Protein AF-A0A1H5J7B4-F1 (afdb_monomer_lite)

Secondary structure (DSSP, 8-state):
----PPPPP------------------S------SS---------S------SSSSTTTSHHHHTTTSSTTSS--------SS--SSS----------PPPEEEEEEEE-SSEEETTTTEE--TT-EEETTPEEEE-TT--EEEEETT--EEEE-TT-EEEEEEEEE-TTS-EEEEEEEEEEEEEEEE--SS-GGGEEEE-SSEEEEEEEEEEEEEEETTEEEEEEEEEEEEEEETTSSSEEEE-STT-EEEEESS-EEEESS----THHHHHH-TTS-SSS---GGGSTTTHHHHHH---

Sequence (301 aa):
MNAGIAAALYSIKMNRHIPHSGGALANELGLTIETDLIVVEPSFNGRQVSTTGWSMALQMTLQMAWQMTWHMCAAPFSRIPAKRWAAAFMAMVGVAGAHAEQIGDAAIAENEVTGSNPARGIAVGSDVFRDETVRTGKDSDAKLVLKDDTNISLGPLSNVVLDRFVYSGNGTAKAVAVNFSKGAFRFMTGSSPKNAYTLTTPVATLGVRGTILDIHVLQGRTVVTLVEGATHVCTRSGRSCVDLILPGQTVVVTAASAQLTTTSRFTFLESCGQSVSGGLCGPTLYSSLPGAADIAALCGR

Radius of gyration: 30.84 Å; chains: 1; bounding box: 46×82×95 Å

Foldseek 3Di:
DDDDDDDDDDDDDDDDDDDDDDDDDDDDDDDDDDDDDDDDDDDDDDDDDDPDDPDDPVPVPVVVVVPVVPPPDDDDDDDDDDPPPPPDPDDPPPPPPPDFAFFWAKQQKPDAKFKVPPTDGHHAGHTDGAQIKIFAAQLIKIWIAGLQLKIKIFFHGWIKTFHDFDDDPVSATQAGEIEGEAHKIKIADGDHDQQRYWYYYPFKIKRGQRFIWIWHHDVQKIKIFTQDAKMWMATPVNPEIDIDGDHGWMWMTGNVYIDTDDPPRDDCVVRCVSDPVNCSPPRDGRCPGPNNVVVVVVPPD

pLDDT: mean 72.19, std 24.92, range [27.73, 97.94]

Structure (mmCIF, N/CA/C/O backbone):
data_AF-A0A1H5J7B4-F1
#
_entry.id   AF-A0A1H5J7B4-F1
#
loop_
_atom_site.group_PDB
_atom_site.id
_atom_site.type_symbol
_atom_site.label_atom_id
_atom_site.label_alt_id
_atom_site.label_comp_id
_atom_site.label_asym_id
_atom_site.label_entity_id
_atom_site.label_seq_id
_atom_site.pdbx_PDB_ins_code
_atom_site.Cartn_x
_atom_site.Cartn_y
_atom_site.Cartn_z
_atom_site.occupancy
_atom_site.B_iso_or_equiv
_atom_site.auth_seq_id
_atom_site.auth_comp_id
_atom_site.auth_asym_id
_atom_site.auth_atom_id
_atom_site.pdbx_PDB_model_num
ATOM 1 N N . MET A 1 1 ? 11.108 -25.875 -58.380 1.00 31.81 1 MET A N 1
ATOM 2 C CA . MET A 1 1 ? 11.430 -27.293 -58.112 1.00 31.81 1 MET A CA 1
ATOM 3 C C . MET A 1 1 ? 12.405 -27.326 -56.941 1.00 31.81 1 MET A C 1
ATOM 5 O O . MET A 1 1 ? 13.441 -26.697 -57.072 1.00 31.81 1 MET A O 1
ATOM 9 N N . ASN A 1 2 ? 12.011 -27.993 -55.844 1.00 28.67 2 ASN A N 1
ATOM 10 C CA . ASN A 1 2 ? 12.740 -28.346 -54.600 1.00 28.67 2 ASN A CA 1
ATOM 11 C C . ASN A 1 2 ? 13.374 -27.198 -53.776 1.00 28.67 2 ASN A C 1
ATOM 13 O O . ASN A 1 2 ? 14.179 -26.439 -54.289 1.00 28.67 2 ASN A O 1
ATOM 17 N N . ALA A 1 3 ? 12.942 -26.899 -52.541 1.00 32.97 3 ALA A N 1
ATOM 18 C CA . ALA A 1 3 ? 12.948 -27.679 -51.284 1.00 32.97 3 ALA A CA 1
ATOM 19 C C . ALA A 1 3 ? 14.364 -27.942 -50.730 1.00 32.97 3 ALA A C 1
ATOM 21 O O . ALA A 1 3 ? 15.158 -28.619 -51.375 1.00 32.97 3 ALA A O 1
ATOM 22 N N . GLY A 1 4 ? 14.648 -27.441 -49.518 1.00 29.23 4 GLY A N 1
ATOM 23 C CA . GLY A 1 4 ? 15.877 -27.744 -48.773 1.00 29.23 4 GLY A CA 1
ATOM 24 C C . GLY A 1 4 ? 16.132 -26.803 -47.593 1.00 29.23 4 GLY A C 1
ATOM 25 O O . GLY A 1 4 ? 16.954 -25.900 -47.689 1.00 29.23 4 GLY A O 1
ATOM 26 N N . ILE A 1 5 ? 15.401 -27.004 -46.493 1.00 31.52 5 ILE A N 1
ATOM 27 C CA . ILE A 1 5 ? 15.616 -26.360 -45.188 1.00 31.52 5 ILE A CA 1
ATOM 28 C C . ILE A 1 5 ? 16.872 -26.966 -44.541 1.00 31.52 5 ILE A C 1
ATOM 30 O O . ILE A 1 5 ? 17.005 -28.187 -44.473 1.00 31.52 5 ILE A O 1
ATOM 34 N N . ALA A 1 6 ? 17.785 -26.113 -44.073 1.00 32.91 6 ALA A N 1
ATOM 35 C CA . ALA A 1 6 ? 19.002 -26.500 -43.366 1.00 32.91 6 ALA A CA 1
ATOM 36 C C . ALA A 1 6 ? 18.693 -26.930 -41.920 1.00 32.91 6 ALA A C 1
ATOM 38 O O . ALA A 1 6 ? 18.081 -26.182 -41.160 1.00 32.91 6 ALA A O 1
ATOM 39 N N . ALA A 1 7 ? 19.139 -28.131 -41.548 1.00 31.97 7 ALA A N 1
ATOM 40 C CA . ALA A 1 7 ? 19.069 -28.667 -40.193 1.00 31.97 7 ALA A CA 1
ATOM 41 C C . ALA A 1 7 ? 20.333 -28.292 -39.400 1.00 31.97 7 ALA A C 1
ATOM 43 O O . ALA A 1 7 ? 21.452 -28.558 -39.842 1.00 31.97 7 ALA A O 1
ATOM 44 N N . ALA A 1 8 ? 20.151 -27.698 -38.219 1.00 33.22 8 ALA A N 1
ATOM 45 C CA . ALA A 1 8 ? 21.210 -27.475 -37.241 1.00 33.22 8 ALA A CA 1
ATOM 46 C C . ALA A 1 8 ? 21.315 -28.693 -36.307 1.00 33.22 8 ALA A C 1
ATOM 48 O O . ALA A 1 8 ? 20.351 -29.072 -35.644 1.00 33.22 8 ALA A O 1
ATOM 49 N N . LEU A 1 9 ? 22.498 -29.307 -36.283 1.00 29.88 9 LEU A N 1
ATOM 50 C CA . LEU A 1 9 ? 22.886 -30.403 -35.397 1.00 29.88 9 LEU A CA 1
ATOM 51 C C . LEU A 1 9 ? 23.212 -29.858 -33.999 1.00 29.88 9 LEU A C 1
ATOM 53 O O . LEU A 1 9 ? 24.034 -28.952 -33.876 1.00 29.88 9 LEU A O 1
ATOM 57 N N . TYR A 1 10 ? 22.651 -30.460 -32.950 1.00 28.94 10 TYR A N 1
ATOM 58 C CA . TYR A 1 10 ? 23.187 -30.348 -31.592 1.00 28.94 10 TYR A CA 1
ATOM 59 C C . TYR A 1 10 ? 23.631 -31.734 -31.115 1.00 28.94 10 TYR A C 1
ATOM 61 O O . TYR A 1 10 ? 22.822 -32.644 -30.943 1.00 28.94 10 TYR A O 1
ATOM 69 N N . SER A 1 11 ? 24.942 -31.890 -30.933 1.00 27.73 11 SER A N 1
ATOM 70 C CA . SER A 1 11 ? 25.575 -33.066 -30.335 1.00 27.73 11 SER A CA 1
ATOM 71 C C . SER A 1 11 ? 25.347 -33.076 -28.825 1.00 27.73 11 SER A C 1
ATOM 73 O O . SER A 1 11 ? 25.792 -32.163 -28.132 1.00 27.73 11 SER A O 1
ATOM 75 N N . ILE A 1 12 ? 24.744 -34.141 -28.294 1.00 31.41 12 ILE A N 1
ATOM 76 C CA . ILE A 1 12 ? 24.790 -34.454 -26.861 1.00 31.41 12 ILE A CA 1
ATOM 77 C C . ILE A 1 12 ? 25.771 -35.609 -26.667 1.00 31.41 12 ILE A C 1
ATOM 79 O O . ILE A 1 12 ? 25.561 -36.735 -27.109 1.00 31.41 12 ILE A O 1
ATOM 83 N N . LYS A 1 13 ? 26.884 -35.288 -26.013 1.00 30.81 13 LYS A N 1
ATOM 84 C CA . LYS A 1 13 ? 27.950 -36.205 -25.618 1.00 30.81 13 LYS A CA 1
ATOM 85 C C . LYS A 1 13 ? 27.526 -36.870 -24.306 1.00 30.81 13 LYS A C 1
ATOM 87 O O . LYS A 1 13 ? 27.539 -36.211 -23.271 1.00 30.81 13 LYS A O 1
ATOM 92 N N . MET A 1 14 ? 27.163 -38.152 -24.327 1.00 31.16 14 MET A N 1
ATOM 93 C CA . MET A 1 14 ? 26.999 -38.942 -23.100 1.00 31.16 14 MET A CA 1
ATOM 94 C C . MET A 1 14 ? 28.110 -39.982 -22.987 1.00 31.16 14 MET A C 1
ATOM 96 O O . MET A 1 14 ? 28.275 -40.863 -23.823 1.00 31.16 14 MET A O 1
ATOM 100 N N . ASN A 1 15 ? 28.897 -39.811 -21.929 1.00 28.61 15 ASN A N 1
ATOM 101 C CA . ASN A 1 15 ? 30.009 -40.645 -21.513 1.00 28.61 15 ASN A CA 1
ATOM 102 C C . ASN A 1 15 ? 29.533 -41.565 -20.381 1.00 28.61 15 ASN A C 1
ATOM 104 O O . ASN A 1 15 ? 29.308 -41.073 -19.276 1.00 28.61 15 ASN A O 1
ATOM 108 N N . ARG A 1 16 ? 29.407 -42.874 -20.634 1.00 33.38 16 ARG A N 1
ATOM 109 C CA . ARG A 1 16 ? 29.716 -43.931 -19.652 1.00 33.38 16 ARG A CA 1
ATOM 110 C C . ARG A 1 16 ? 29.704 -45.319 -20.299 1.00 33.38 16 ARG A C 1
ATOM 112 O O . ARG A 1 16 ? 28.673 -45.805 -20.745 1.00 33.38 16 ARG A O 1
ATOM 119 N N . HIS A 1 17 ? 30.874 -45.948 -20.291 1.00 32.19 17 HIS A N 1
ATOM 120 C CA . HIS A 1 17 ? 31.091 -47.382 -20.469 1.00 32.19 17 HIS A CA 1
ATOM 121 C C . HIS A 1 17 ? 30.743 -48.142 -19.187 1.00 32.19 17 HIS A C 1
ATOM 123 O O . HIS A 1 17 ? 31.294 -47.771 -18.155 1.00 32.19 17 HIS A O 1
ATOM 129 N N . ILE A 1 18 ? 29.965 -49.232 -19.281 1.00 34.03 18 ILE A N 1
ATOM 130 C CA . ILE A 1 18 ? 30.069 -50.458 -18.452 1.00 34.03 18 ILE A CA 1
ATOM 131 C C . ILE A 1 18 ? 29.638 -51.668 -19.331 1.00 34.03 18 ILE A C 1
ATOM 133 O O . ILE A 1 18 ? 28.776 -51.482 -20.191 1.00 34.03 18 ILE A O 1
ATOM 137 N N . PRO A 1 19 ? 30.271 -52.859 -19.205 1.00 35.69 19 PRO A N 1
ATOM 138 C CA . PRO A 1 19 ? 30.484 -53.796 -20.309 1.00 35.69 19 PRO A CA 1
ATOM 139 C C . PRO A 1 19 ? 29.564 -55.031 -20.343 1.00 35.69 19 PRO A C 1
ATOM 141 O O . PRO A 1 19 ? 28.770 -55.303 -19.447 1.00 35.69 19 PRO A O 1
ATOM 144 N N . HIS A 1 20 ? 29.755 -55.780 -21.430 1.00 33.34 20 HIS A N 1
ATOM 145 C CA . HIS A 1 20 ? 29.102 -57.007 -21.872 1.00 33.34 20 HIS A CA 1
ATOM 146 C C . HIS A 1 20 ? 29.153 -58.203 -20.903 1.00 33.34 20 HIS A C 1
ATOM 148 O O . HIS A 1 20 ? 30.221 -58.647 -20.495 1.00 33.34 20 HIS A O 1
ATOM 154 N N . SER A 1 21 ? 27.989 -58.815 -20.689 1.00 33.81 21 SER A N 1
ATOM 155 C CA . SER A 1 21 ? 27.716 -60.267 -20.662 1.00 33.81 21 SER A CA 1
ATOM 156 C C . SER A 1 21 ? 26.179 -60.376 -20.699 1.00 33.81 21 SER A C 1
ATOM 158 O O . SER A 1 21 ? 25.509 -59.575 -20.065 1.00 33.81 21 SER A O 1
ATOM 160 N N . GLY A 1 22 ? 25.484 -61.175 -21.499 1.00 29.73 22 GLY A N 1
ATOM 161 C CA . GLY A 1 22 ? 25.778 -62.478 -22.061 1.00 29.73 22 GLY A CA 1
ATOM 162 C C . GLY A 1 22 ? 24.567 -63.366 -21.760 1.00 29.73 22 GLY A C 1
ATOM 163 O O . GLY A 1 22 ? 24.602 -64.087 -20.780 1.00 29.73 22 GLY A O 1
ATOM 164 N N . GLY A 1 23 ? 23.521 -63.277 -22.593 1.00 29.92 23 GLY A N 1
ATOM 165 C CA . GLY A 1 23 ? 22.577 -64.366 -22.893 1.00 29.92 23 GLY A CA 1
ATOM 166 C C . GLY A 1 23 ? 21.514 -64.780 -21.858 1.00 29.92 23 GLY A C 1
ATOM 167 O O . GLY A 1 23 ? 21.823 -65.147 -20.736 1.00 29.92 23 GLY A O 1
ATOM 168 N N . ALA A 1 24 ? 20.280 -64.882 -22.369 1.00 31.66 24 ALA A N 1
ATOM 169 C CA . ALA A 1 24 ? 19.117 -65.614 -21.849 1.00 31.66 24 ALA A CA 1
ATOM 170 C C . ALA A 1 24 ? 18.332 -64.964 -20.694 1.00 31.66 24 ALA A C 1
ATOM 172 O O . ALA A 1 24 ? 18.708 -65.037 -19.534 1.00 31.66 24 ALA A O 1
ATOM 173 N N . LEU A 1 25 ? 17.182 -64.367 -21.022 1.00 34.66 25 LEU A N 1
ATOM 174 C CA . LEU A 1 25 ? 15.855 -64.991 -20.900 1.00 34.66 25 LEU A CA 1
ATOM 175 C C . LEU A 1 25 ? 14.826 -63.992 -21.460 1.00 34.66 25 LEU A C 1
ATOM 177 O O . LEU A 1 25 ? 14.482 -63.001 -20.825 1.00 34.66 25 LEU A O 1
ATOM 181 N N . ALA A 1 26 ? 14.381 -64.234 -22.692 1.00 33.69 26 ALA A N 1
ATOM 182 C CA . ALA A 1 26 ? 13.214 -63.579 -23.264 1.00 33.69 26 ALA A CA 1
ATOM 183 C C . ALA A 1 26 ? 11.979 -64.380 -22.846 1.00 33.69 26 ALA A C 1
ATOM 185 O O . ALA A 1 26 ? 11.989 -65.593 -23.027 1.00 33.69 26 ALA A O 1
ATOM 186 N N . ASN A 1 27 ? 10.974 -63.712 -22.277 1.00 36.59 27 ASN A N 1
ATOM 187 C CA . ASN A 1 27 ? 9.547 -64.052 -22.322 1.00 36.59 27 ASN A CA 1
ATOM 188 C C . ASN A 1 27 ? 8.788 -62.909 -21.634 1.00 36.59 27 ASN A C 1
ATOM 190 O O . ASN A 1 27 ? 8.976 -62.738 -20.436 1.00 36.59 27 ASN A O 1
ATOM 194 N N . GLU A 1 28 ? 8.012 -62.136 -22.411 1.00 43.81 28 GLU A N 1
ATOM 195 C CA . GLU A 1 28 ? 6.824 -61.330 -22.012 1.00 43.81 28 GLU A CA 1
ATOM 196 C C . GLU A 1 28 ? 6.524 -60.140 -22.946 1.00 43.81 28 GLU A C 1
ATOM 198 O O . GLU A 1 28 ? 5.650 -59.342 -22.644 1.00 43.81 28 GLU A O 1
ATOM 203 N N . LEU A 1 29 ? 7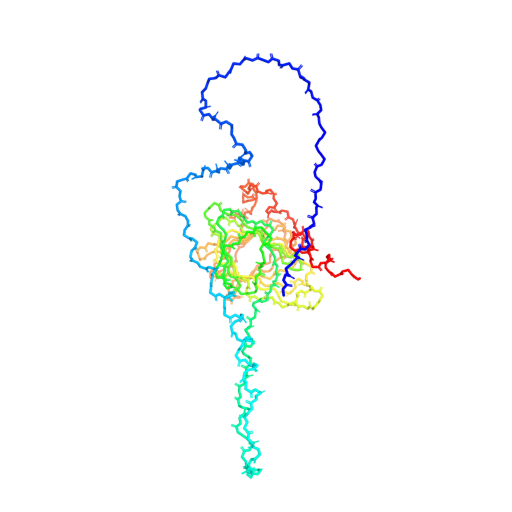.158 -60.002 -24.115 1.00 39.06 29 LEU A N 1
ATOM 204 C CA . LEU A 1 29 ? 6.702 -59.036 -25.125 1.00 39.06 29 LEU A CA 1
ATOM 205 C C . LEU A 1 29 ? 6.843 -59.652 -26.516 1.00 39.06 29 LEU A C 1
ATOM 207 O O . LEU A 1 29 ? 7.950 -59.812 -27.024 1.00 39.06 29 LEU A O 1
ATOM 211 N N . GLY A 1 30 ? 5.720 -60.048 -27.116 1.00 41.88 30 GLY A N 1
ATOM 212 C CA . GLY A 1 30 ? 5.674 -60.539 -28.491 1.00 41.88 30 GLY A CA 1
ATOM 213 C C . GLY A 1 30 ? 6.114 -59.457 -29.476 1.00 41.88 30 GLY A C 1
ATOM 214 O O . GLY A 1 30 ? 5.309 -58.629 -29.888 1.00 41.88 30 GLY A O 1
ATOM 215 N N . LEU A 1 31 ? 7.389 -59.483 -29.858 1.00 33.09 31 LEU A N 1
ATOM 216 C CA . LEU A 1 31 ? 7.968 -58.647 -30.904 1.00 33.09 31 LEU A CA 1
ATOM 217 C C . LEU A 1 31 ? 8.693 -59.549 -31.907 1.00 33.09 31 LEU A C 1
ATOM 219 O O . LEU A 1 31 ? 9.699 -60.177 -31.584 1.00 33.09 31 LEU A O 1
ATOM 223 N N . THR A 1 32 ? 8.182 -59.608 -33.134 1.00 35.38 32 THR A N 1
ATOM 224 C CA . THR A 1 32 ? 8.948 -60.038 -34.309 1.00 35.38 32 THR A CA 1
ATOM 225 C C . THR A 1 32 ? 9.738 -58.846 -34.839 1.00 35.38 32 THR A C 1
ATOM 227 O O . THR A 1 32 ? 9.182 -57.764 -35.017 1.00 35.38 32 THR A O 1
ATOM 230 N N . ILE A 1 33 ? 11.035 -59.048 -35.073 1.00 35.06 33 ILE A N 1
ATOM 231 C CA . ILE A 1 33 ? 11.949 -58.039 -35.610 1.00 35.06 33 ILE A CA 1
ATOM 232 C C . ILE A 1 33 ? 11.904 -58.113 -37.133 1.00 35.06 33 ILE A C 1
ATOM 234 O O . ILE A 1 33 ? 12.382 -59.085 -37.712 1.00 35.06 33 ILE A O 1
ATOM 238 N N . GLU A 1 34 ? 11.404 -57.062 -37.769 1.00 34.34 34 GLU A N 1
ATOM 239 C CA . GLU A 1 34 ? 11.753 -56.741 -39.148 1.00 34.34 34 GLU A CA 1
ATOM 240 C C . GLU A 1 34 ? 11.781 -55.212 -39.288 1.00 34.34 34 GLU A C 1
ATOM 242 O O . GLU A 1 34 ? 10.777 -54.537 -39.090 1.00 34.34 34 GLU A O 1
ATOM 247 N N . THR A 1 35 ? 12.973 -54.678 -39.567 1.00 44.03 35 THR A N 1
ATOM 248 C CA . THR A 1 35 ? 13.261 -53.297 -40.005 1.00 44.03 35 THR A CA 1
ATOM 249 C C . THR A 1 35 ? 12.770 -52.133 -39.122 1.00 44.03 35 THR A C 1
ATOM 251 O O . THR A 1 35 ? 11.631 -51.690 -39.198 1.00 44.03 35 THR A O 1
ATOM 254 N N . ASP A 1 36 ? 13.706 -51.604 -38.329 1.00 41.72 36 ASP A N 1
ATOM 255 C CA . ASP A 1 36 ? 13.852 -50.228 -37.822 1.00 41.72 36 ASP A CA 1
ATOM 256 C C . ASP A 1 36 ? 12.662 -49.249 -37.944 1.00 41.72 36 ASP A C 1
ATOM 258 O O . ASP A 1 36 ? 12.650 -48.373 -38.810 1.00 41.72 36 ASP A O 1
ATOM 262 N N . LEU A 1 37 ? 11.737 -49.285 -36.975 1.00 31.33 37 LEU A N 1
ATOM 263 C CA . LEU A 1 37 ? 11.119 -48.076 -36.405 1.00 31.33 37 LEU A CA 1
ATOM 264 C C . LEU A 1 37 ? 10.483 -48.395 -35.039 1.00 31.33 37 LEU A C 1
ATOM 266 O O . LEU A 1 37 ? 9.474 -49.091 -34.963 1.00 31.33 37 LEU A O 1
ATOM 270 N N . ILE A 1 38 ? 11.044 -47.872 -33.945 1.00 33.91 38 ILE A N 1
ATOM 271 C CA . ILE A 1 38 ? 10.386 -47.907 -32.630 1.00 33.91 38 ILE A CA 1
ATOM 272 C C . ILE A 1 38 ? 9.546 -46.636 -32.500 1.00 33.91 38 ILE A C 1
ATOM 274 O O . ILE A 1 38 ? 10.081 -45.538 -32.357 1.00 33.91 38 ILE A O 1
ATOM 278 N N . VAL A 1 39 ? 8.224 -46.795 -32.539 1.00 35.25 39 VAL A N 1
ATOM 279 C CA . VAL A 1 39 ? 7.267 -45.767 -32.118 1.00 35.25 39 VAL A CA 1
ATOM 280 C C . VAL A 1 39 ? 7.089 -45.900 -30.607 1.00 35.25 39 VAL A C 1
ATOM 282 O O . VAL A 1 39 ? 6.626 -46.930 -30.125 1.00 35.25 39 VAL A O 1
ATOM 285 N N . VAL A 1 40 ? 7.470 -44.869 -29.853 1.00 32.66 40 VAL A N 1
ATOM 286 C CA . VAL A 1 40 ? 7.144 -44.748 -28.426 1.00 32.66 40 VAL A CA 1
ATOM 287 C C . VAL A 1 40 ? 5.979 -43.769 -28.301 1.00 32.66 40 VAL A C 1
ATOM 289 O O . VAL A 1 40 ? 6.164 -42.565 -28.459 1.00 32.66 40 VAL A O 1
ATOM 292 N N . GLU A 1 41 ? 4.777 -44.273 -28.025 1.00 37.25 41 GLU A N 1
ATOM 293 C CA . GLU A 1 41 ? 3.653 -43.449 -27.570 1.00 37.25 41 GLU A CA 1
ATOM 294 C C . GLU A 1 41 ? 3.747 -43.233 -26.051 1.00 37.25 41 GLU A C 1
ATOM 296 O O . GLU A 1 41 ? 3.789 -44.208 -25.296 1.00 37.25 41 GLU A O 1
ATOM 301 N N . PRO A 1 42 ? 3.721 -41.988 -25.546 1.00 31.91 42 PRO A N 1
ATOM 302 C CA . PRO A 1 42 ? 3.405 -41.755 -24.148 1.00 31.91 42 PRO A CA 1
ATOM 303 C C . PRO A 1 42 ? 1.881 -41.747 -23.949 1.00 31.91 42 PRO A C 1
ATOM 305 O O . PRO A 1 42 ? 1.183 -40.810 -24.333 1.00 31.91 42 PRO A O 1
ATOM 308 N N . SER A 1 43 ? 1.375 -42.786 -23.284 1.00 38.22 43 SER A N 1
ATOM 309 C CA . SER A 1 43 ? 0.032 -42.817 -22.697 1.00 38.22 43 SER A CA 1
ATOM 310 C C . SER A 1 43 ? -0.062 -41.788 -21.566 1.00 38.22 43 SER A C 1
ATOM 312 O O . SER A 1 43 ? 0.496 -41.995 -20.487 1.00 38.22 43 SER A O 1
ATOM 314 N N . PHE A 1 44 ? -0.786 -40.688 -21.798 1.00 37.91 44 PHE A N 1
ATOM 315 C CA . PHE A 1 44 ? -1.122 -39.702 -20.770 1.00 37.91 44 PHE A CA 1
ATOM 316 C C . PHE A 1 44 ? -2.572 -39.831 -20.292 1.00 37.91 44 PHE A C 1
ATOM 318 O O . PHE A 1 44 ? -3.523 -40.039 -21.042 1.00 37.91 44 PHE A O 1
ATOM 325 N N . ASN A 1 45 ? -2.695 -39.698 -18.980 1.00 39.19 45 ASN A N 1
ATOM 326 C CA . ASN A 1 45 ? -3.817 -40.033 -18.124 1.00 39.19 45 ASN A CA 1
ATOM 327 C C . ASN A 1 45 ? -5.078 -39.168 -18.381 1.00 39.19 45 ASN A C 1
ATOM 329 O O . ASN A 1 45 ? -5.208 -38.066 -17.853 1.00 39.19 45 ASN A O 1
ATOM 333 N N . GLY A 1 46 ? -6.027 -39.680 -19.171 1.00 44.75 46 GLY A N 1
ATOM 334 C CA . GLY A 1 46 ? -7.472 -39.550 -18.915 1.00 44.75 46 GLY A CA 1
ATOM 335 C C . GLY A 1 46 ? -8.151 -38.168 -18.866 1.00 44.75 46 GLY A C 1
ATOM 336 O O . GLY A 1 46 ? -9.274 -38.097 -18.368 1.00 44.75 46 GLY A O 1
ATOM 337 N N . ARG A 1 47 ? -7.572 -37.072 -19.376 1.00 34.56 47 ARG A N 1
ATOM 338 C CA . ARG A 1 47 ? -8.289 -35.782 -19.517 1.00 34.56 47 ARG A CA 1
ATOM 339 C C . ARG A 1 47 ? -8.169 -35.200 -20.924 1.00 34.56 47 ARG A C 1
ATOM 341 O O . ARG A 1 47 ? -7.089 -34.843 -21.376 1.00 34.56 47 ARG A O 1
ATOM 348 N N . GLN A 1 48 ? -9.317 -35.075 -21.589 1.00 36.34 48 GLN A N 1
ATOM 349 C CA . GLN A 1 48 ? -9.492 -34.319 -22.828 1.00 36.34 48 GLN A CA 1
ATOM 350 C C . GLN A 1 48 ? -9.272 -32.826 -22.544 1.00 36.34 48 GLN A C 1
ATOM 352 O O . GLN A 1 48 ? -10.005 -32.237 -21.750 1.00 36.34 48 GLN A O 1
ATOM 357 N N . VAL A 1 49 ? -8.291 -32.210 -23.203 1.00 35.00 49 VAL A N 1
ATOM 358 C CA . VAL A 1 49 ? -8.168 -30.750 -23.289 1.00 35.00 49 VAL A CA 1
ATOM 359 C C . VAL A 1 49 ? -8.431 -30.372 -24.742 1.00 35.00 49 VAL A C 1
ATOM 361 O O . VAL A 1 49 ? -7.697 -30.779 -25.639 1.00 35.00 49 VAL A O 1
ATOM 364 N N . SER A 1 50 ? -9.517 -29.635 -24.979 1.00 38.44 50 SER A N 1
ATOM 365 C CA . SER A 1 50 ? -9.911 -29.159 -26.303 1.00 38.44 50 SER A CA 1
ATOM 366 C C . SER A 1 50 ? -8.917 -28.114 -26.809 1.00 38.44 50 SER A C 1
ATOM 368 O O . SER A 1 50 ? -8.884 -26.986 -26.316 1.00 38.44 50 SER A O 1
ATOM 370 N N . THR A 1 51 ? -8.133 -28.454 -27.825 1.00 37.19 51 THR A N 1
ATOM 371 C CA . THR A 1 51 ? -7.307 -27.503 -28.575 1.00 37.19 51 THR A CA 1
ATOM 372 C C . THR A 1 51 ? -8.070 -26.992 -29.800 1.00 37.19 51 THR A C 1
ATOM 374 O O . THR A 1 51 ? -7.677 -27.190 -30.943 1.00 37.19 51 THR A O 1
ATOM 377 N N . THR A 1 52 ? -9.183 -26.296 -29.581 1.00 45.50 52 THR A N 1
ATOM 378 C CA . THR A 1 52 ? -9.835 -25.489 -30.626 1.00 45.50 52 THR A CA 1
ATOM 379 C C . THR A 1 52 ? -9.771 -24.031 -30.209 1.00 45.50 52 THR A C 1
ATOM 381 O O . THR A 1 52 ? -10.571 -23.582 -29.396 1.00 45.50 52 THR A O 1
ATOM 384 N N . GLY A 1 53 ? -8.790 -23.295 -30.733 1.00 43.31 53 GLY A N 1
ATOM 385 C CA . GLY A 1 53 ? -8.686 -21.859 -30.457 1.00 43.31 53 GLY A CA 1
ATOM 386 C C . GLY A 1 53 ? -7.479 -21.122 -31.034 1.00 43.31 53 GLY A C 1
ATOM 387 O O . GLY A 1 53 ? -7.378 -19.919 -30.833 1.00 43.31 53 GLY A O 1
ATOM 388 N N . TRP A 1 54 ? -6.574 -21.792 -31.752 1.00 38.56 54 TRP A N 1
ATOM 389 C CA . TRP A 1 54 ? -5.358 -21.168 -32.289 1.00 38.56 54 TRP A CA 1
ATOM 390 C C . TRP A 1 54 ? -5.107 -21.621 -33.730 1.00 38.56 54 TRP A C 1
ATOM 392 O O . TRP A 1 54 ? -4.105 -22.252 -34.040 1.00 38.56 54 TRP A O 1
ATOM 402 N N . SER A 1 55 ? -6.058 -21.349 -34.622 1.00 54.44 55 SER A N 1
ATOM 403 C CA . SER A 1 55 ? -5.918 -21.674 -36.052 1.00 54.44 55 SER A CA 1
ATOM 404 C C . SER A 1 55 ? -6.671 -20.725 -36.991 1.00 54.44 55 SER A C 1
ATOM 406 O O . SER A 1 55 ? -6.860 -21.044 -38.154 1.00 54.44 55 SER A O 1
ATOM 408 N N . MET A 1 56 ? -7.070 -19.529 -36.540 1.00 47.16 56 MET A N 1
ATOM 409 C CA . MET A 1 56 ? -7.711 -18.544 -37.436 1.00 47.16 56 MET A CA 1
ATOM 410 C C . MET A 1 56 ? -6.839 -17.317 -37.737 1.00 47.16 56 MET A C 1
ATOM 412 O O . MET A 1 56 ? -6.888 -16.798 -38.849 1.00 47.16 56 MET A O 1
ATOM 416 N N . ALA A 1 57 ? -5.963 -16.891 -36.822 1.00 45.94 57 ALA A N 1
ATOM 417 C CA . ALA A 1 57 ? -5.147 -15.690 -37.041 1.00 45.94 57 ALA A CA 1
ATOM 418 C C . ALA A 1 57 ? -3.924 -15.918 -37.954 1.00 45.94 57 ALA A C 1
ATOM 420 O O . ALA A 1 57 ? -3.476 -14.985 -38.616 1.00 45.94 57 ALA A O 1
ATOM 421 N N . LEU A 1 58 ? -3.410 -17.152 -38.049 1.00 45.78 58 LEU A N 1
ATOM 422 C CA . LEU A 1 58 ? -2.253 -17.471 -38.900 1.00 45.78 58 LEU A CA 1
ATOM 423 C C . LEU A 1 58 ? -2.635 -17.824 -40.353 1.00 45.78 58 LEU A C 1
ATOM 425 O O . LEU A 1 58 ? -1.774 -17.845 -41.226 1.00 45.78 58 LEU A O 1
ATOM 429 N N . GLN A 1 59 ? -3.921 -18.078 -40.627 1.00 47.12 59 GLN A N 1
ATOM 430 C CA . GLN A 1 59 ? -4.421 -18.425 -41.965 1.00 47.12 59 GLN A CA 1
ATOM 431 C C . GLN A 1 59 ? -4.965 -17.220 -42.752 1.00 47.12 59 GLN A C 1
ATOM 433 O O . GLN A 1 59 ? -5.070 -17.295 -43.972 1.00 47.12 59 GLN A O 1
ATOM 438 N N . MET A 1 60 ? -5.238 -16.080 -42.105 1.00 47.69 60 MET A N 1
ATOM 439 C CA . MET A 1 60 ? -5.754 -14.886 -42.796 1.00 47.69 60 MET A CA 1
ATOM 440 C C . MET A 1 60 ? -4.676 -13.996 -43.437 1.00 47.69 60 MET A C 1
ATOM 442 O O . MET A 1 60 ? -4.985 -13.261 -44.373 1.00 47.69 60 MET A O 1
ATOM 446 N N . THR A 1 61 ? -3.410 -14.067 -43.017 1.00 50.47 61 THR A N 1
ATOM 447 C CA . THR A 1 61 ? -2.355 -13.188 -43.566 1.00 50.47 61 THR A CA 1
ATOM 448 C C . THR A 1 61 ? -1.720 -13.722 -44.852 1.00 50.47 61 THR A C 1
ATOM 450 O O . THR A 1 61 ? -1.273 -12.933 -45.683 1.00 50.47 61 THR A O 1
ATOM 453 N N . LEU A 1 62 ? -1.757 -15.038 -45.092 1.00 43.97 62 LEU A N 1
ATOM 454 C CA . LEU A 1 62 ? -1.218 -15.643 -46.318 1.00 43.97 62 LEU A CA 1
ATOM 455 C C . LEU A 1 62 ? -2.164 -15.570 -47.530 1.00 43.97 62 LEU A C 1
ATOM 457 O O . LEU A 1 62 ? -1.707 -15.727 -48.659 1.00 43.97 62 LEU A O 1
ATOM 461 N N . GLN A 1 63 ? -3.452 -15.269 -47.334 1.00 46.91 63 GLN A N 1
ATOM 462 C CA . GLN A 1 63 ? -4.424 -15.178 -48.433 1.00 46.91 63 GLN A CA 1
ATOM 463 C C . GLN A 1 63 ? -4.575 -13.758 -49.006 1.00 46.91 63 GLN A C 1
ATOM 465 O O . GLN A 1 63 ? -4.980 -13.598 -50.157 1.00 46.91 63 GLN A O 1
ATOM 470 N N . MET A 1 64 ? -4.178 -12.722 -48.258 1.00 44.12 64 MET A N 1
ATOM 471 C CA . MET A 1 64 ? -4.236 -11.331 -48.729 1.00 44.12 64 MET A CA 1
ATOM 472 C C . MET A 1 64 ? -3.082 -10.954 -49.674 1.00 44.12 64 MET A C 1
ATOM 474 O O . MET A 1 64 ? -3.260 -10.100 -50.540 1.00 44.12 64 MET A O 1
ATOM 478 N N . ALA A 1 65 ? -1.934 -11.636 -49.598 1.00 47.81 65 ALA A N 1
ATOM 479 C CA . ALA A 1 65 ? -0.802 -11.389 -50.499 1.00 47.81 65 ALA A CA 1
ATOM 480 C C . ALA A 1 65 ? -0.997 -11.974 -51.914 1.00 47.81 65 ALA A C 1
ATOM 482 O O . ALA A 1 65 ? -0.300 -11.580 -52.846 1.00 47.81 65 ALA A O 1
ATOM 483 N N . TRP A 1 66 ? -1.960 -12.885 -52.097 1.00 40.91 66 TRP A N 1
ATOM 484 C CA . TRP A 1 66 ? -2.192 -13.559 -53.380 1.00 40.91 66 TRP A CA 1
ATOM 485 C C . TRP A 1 66 ? -3.232 -12.859 -54.274 1.00 40.91 66 TRP A C 1
ATOM 487 O O . TRP A 1 66 ? -3.272 -13.110 -55.474 1.00 40.91 66 TRP A O 1
ATOM 497 N N . GLN A 1 67 ? -4.041 -11.934 -53.736 1.00 40.94 67 GLN A N 1
ATOM 498 C CA . GLN A 1 67 ? -5.044 -11.196 -54.525 1.00 40.94 67 GLN A CA 1
ATOM 499 C C . GLN A 1 67 ? -4.578 -9.816 -55.021 1.00 40.94 67 GLN A C 1
ATOM 501 O O . GLN A 1 67 ? -5.207 -9.248 -55.913 1.00 40.94 67 GLN A O 1
ATOM 506 N N . MET A 1 68 ? -3.462 -9.276 -54.514 1.00 42.44 68 MET A N 1
ATOM 507 C CA . MET A 1 68 ? -2.974 -7.953 -54.939 1.00 42.44 68 MET A CA 1
ATOM 508 C C . MET A 1 68 ? -2.085 -7.972 -56.195 1.00 42.44 68 MET A C 1
ATOM 510 O O . MET A 1 68 ? -1.866 -6.924 -56.794 1.00 42.44 68 MET A O 1
ATOM 514 N N . THR A 1 69 ? -1.627 -9.134 -56.664 1.00 46.28 69 THR A N 1
ATOM 515 C CA . THR A 1 69 ? -0.787 -9.256 -57.876 1.00 46.28 69 THR A CA 1
ATOM 516 C C . THR A 1 69 ? -1.569 -9.535 -59.166 1.00 46.28 69 THR A C 1
ATOM 518 O O . THR A 1 69 ? -0.987 -9.505 -60.246 1.00 46.28 69 THR A O 1
ATOM 521 N N . TRP A 1 70 ? -2.890 -9.740 -59.096 1.00 38.38 70 TRP A N 1
ATOM 522 C CA . TRP A 1 70 ? -3.719 -10.171 -60.238 1.00 38.38 70 TRP A CA 1
ATOM 523 C C . TRP A 1 70 ? -4.462 -9.056 -61.000 1.00 38.38 70 TRP A C 1
ATOM 525 O O . TRP A 1 70 ? -5.227 -9.358 -61.908 1.00 38.38 70 TRP A O 1
ATOM 535 N N . HIS A 1 71 ? -4.223 -7.773 -60.704 1.00 45.75 71 HIS A N 1
ATOM 536 C CA . HIS A 1 71 ? -4.814 -6.655 -61.471 1.00 45.75 71 HIS A CA 1
ATOM 537 C C . HIS A 1 71 ? -3.812 -5.903 -62.366 1.00 45.75 71 HIS A C 1
ATOM 539 O O . HIS A 1 71 ? -4.112 -4.822 -62.867 1.00 45.75 71 HIS A O 1
ATOM 545 N N . MET A 1 72 ? -2.631 -6.476 -62.623 1.00 38.19 72 MET A N 1
ATOM 546 C CA . MET A 1 72 ? -1.635 -5.906 -63.540 1.00 38.19 72 MET A CA 1
ATOM 547 C C . MET A 1 72 ? -1.466 -6.760 -64.799 1.00 38.19 72 MET A C 1
ATOM 549 O O . MET A 1 72 ? -0.374 -7.227 -65.087 1.00 38.19 72 MET A O 1
ATOM 553 N N . CYS A 1 73 ? -2.538 -6.978 -65.561 1.00 44.16 73 CYS A N 1
ATOM 554 C CA . CYS A 1 73 ? -2.455 -7.217 -67.005 1.00 44.16 73 CYS A CA 1
ATOM 555 C C . CYS A 1 73 ? -3.851 -7.140 -67.635 1.00 44.16 73 CYS A C 1
ATOM 557 O O . CYS A 1 73 ? -4.795 -7.720 -67.115 1.00 44.16 73 CYS A O 1
ATOM 559 N N . ALA A 1 74 ? -3.923 -6.473 -68.790 1.00 42.19 74 ALA A N 1
ATOM 560 C CA . ALA A 1 74 ? -5.065 -6.333 -69.700 1.00 42.19 74 ALA A CA 1
ATOM 561 C C . ALA A 1 74 ? -6.152 -5.291 -69.346 1.00 42.19 74 ALA A C 1
ATOM 563 O O . ALA A 1 74 ? -7.174 -5.617 -68.757 1.00 42.19 74 ALA A O 1
ATOM 564 N N . ALA A 1 75 ? -5.979 -4.052 -69.830 1.00 40.62 75 ALA A N 1
ATOM 565 C CA . ALA A 1 75 ? -6.973 -3.349 -70.665 1.00 40.62 75 ALA A CA 1
ATOM 566 C C . ALA A 1 75 ? -6.462 -1.954 -71.101 1.00 40.62 75 ALA A C 1
ATOM 568 O O . ALA A 1 75 ? -5.661 -1.341 -70.395 1.00 40.62 75 ALA A O 1
ATOM 569 N N . PRO A 1 76 ? -6.876 -1.461 -72.284 1.00 46.22 76 PRO A N 1
ATOM 570 C CA . PRO A 1 76 ? -6.191 -0.401 -73.006 1.00 46.22 76 PRO A CA 1
ATOM 571 C C . PRO A 1 76 ? -6.584 1.009 -72.557 1.00 46.22 76 PRO A C 1
ATOM 573 O O . PRO A 1 76 ? -7.682 1.282 -72.077 1.00 46.22 76 PRO A O 1
ATOM 576 N N . PHE A 1 77 ? -5.650 1.916 -72.829 1.00 49.00 77 PHE A N 1
ATOM 577 C CA . PHE A 1 77 ? -5.802 3.363 -72.908 1.00 49.00 77 PHE A CA 1
ATOM 578 C C . PHE A 1 77 ? -7.159 3.779 -73.515 1.00 49.00 77 PHE A C 1
ATOM 580 O O . PHE A 1 77 ? -7.345 3.751 -74.731 1.00 49.00 77 PHE A O 1
ATOM 587 N N . SER A 1 78 ? -8.096 4.253 -72.689 1.00 47.53 78 SER A N 1
ATOM 588 C CA . SER A 1 78 ? -9.150 5.151 -73.166 1.00 47.53 78 SER A CA 1
ATOM 589 C C . SER A 1 78 ? -9.505 6.207 -72.112 1.00 47.53 78 SER A C 1
ATOM 591 O O . SER A 1 78 ? -10.023 5.939 -71.035 1.00 47.53 78 SER A O 1
ATOM 593 N N . ARG A 1 79 ? -9.085 7.430 -72.447 1.00 55.62 79 ARG A N 1
ATOM 594 C CA . ARG A 1 79 ? -9.546 8.765 -72.038 1.00 55.62 79 ARG A CA 1
ATOM 595 C C . ARG A 1 79 ? -10.605 8.813 -70.921 1.00 55.62 79 ARG A C 1
ATOM 597 O O . ARG A 1 79 ? -11.797 8.717 -71.195 1.00 55.62 79 ARG A O 1
ATOM 604 N N . ILE A 1 80 ? -10.178 9.143 -69.700 1.00 49.81 80 ILE A N 1
ATOM 605 C CA . ILE A 1 80 ? -11.068 9.649 -68.642 1.00 49.81 80 ILE A CA 1
ATO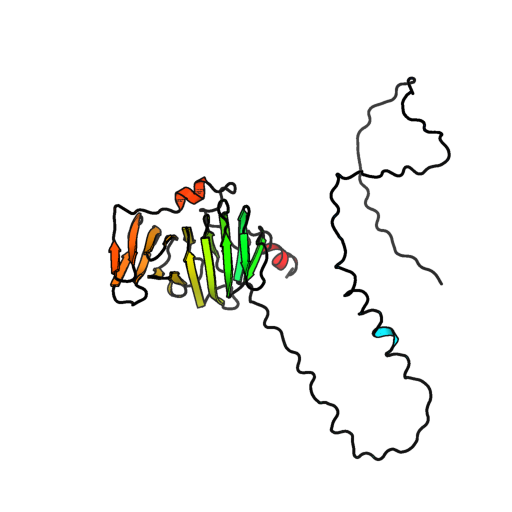M 606 C C . ILE A 1 80 ? -10.579 11.053 -68.229 1.00 49.81 80 ILE A C 1
ATOM 608 O O . ILE A 1 80 ? -9.400 11.207 -67.904 1.00 49.81 80 ILE A O 1
ATOM 612 N N . PRO A 1 81 ? -11.429 12.100 -68.281 1.00 42.59 81 PRO A N 1
ATOM 613 C CA . PRO A 1 81 ? -11.027 13.484 -68.032 1.00 42.59 81 PRO A CA 1
ATOM 614 C C . PRO A 1 81 ? -10.687 13.758 -66.556 1.00 42.59 81 PRO A C 1
ATOM 616 O O . PRO A 1 81 ? -11.359 13.301 -65.632 1.00 42.59 81 PRO A O 1
ATOM 619 N N . ALA A 1 82 ? -9.648 14.571 -66.361 1.00 50.62 82 ALA A N 1
ATOM 620 C CA . ALA A 1 82 ? -8.879 14.814 -65.136 1.00 50.62 82 ALA A CA 1
ATOM 621 C C . ALA A 1 82 ? -9.595 15.539 -63.966 1.00 50.62 82 ALA A C 1
ATOM 623 O O . ALA A 1 82 ? -8.955 16.278 -63.225 1.00 50.62 82 ALA A O 1
ATOM 624 N N . LYS A 1 83 ? -10.910 15.375 -63.764 1.00 42.94 83 LYS A N 1
ATOM 625 C CA . LYS A 1 83 ? -11.675 16.208 -62.807 1.00 42.94 83 LYS A CA 1
ATOM 626 C C . LYS A 1 83 ? -12.411 15.488 -61.673 1.00 42.94 83 LYS A C 1
ATOM 628 O O . LYS A 1 83 ? -13.300 16.084 -61.076 1.00 42.94 83 LYS A O 1
ATOM 633 N N . ARG A 1 84 ? -12.060 14.242 -61.325 1.00 44.12 84 ARG A N 1
ATOM 634 C CA . ARG A 1 84 ? -12.687 13.529 -60.183 1.00 44.12 84 ARG A CA 1
ATOM 635 C C . ARG A 1 84 ? -11.730 12.639 -59.370 1.00 44.12 84 ARG A C 1
ATOM 637 O O . ARG A 1 84 ? -12.099 11.538 -58.992 1.00 44.12 84 ARG A O 1
ATOM 644 N N . TRP A 1 85 ? -10.527 13.124 -59.056 1.00 42.00 85 TRP A N 1
ATOM 645 C CA . TRP A 1 85 ? -9.579 12.457 -58.140 1.00 42.00 85 TRP A CA 1
ATOM 646 C C . TRP A 1 85 ? -9.397 13.239 -56.826 1.00 42.00 85 TRP A C 1
ATOM 648 O O . TRP A 1 85 ? -8.279 13.546 -56.434 1.00 42.00 85 TRP A O 1
ATOM 658 N N . ALA A 1 86 ? -10.489 13.615 -56.153 1.00 45.47 86 ALA A N 1
ATOM 659 C CA . ALA A 1 86 ? -10.411 14.377 -54.896 1.00 45.47 86 ALA A CA 1
ATOM 660 C C . ALA A 1 86 ? -11.213 13.780 -53.724 1.00 45.47 86 ALA A C 1
ATOM 662 O O . ALA A 1 86 ? -11.355 14.437 -52.701 1.00 45.47 86 ALA A O 1
ATOM 663 N N . ALA A 1 87 ? -11.749 12.558 -53.831 1.00 48.47 87 ALA A N 1
ATOM 664 C CA . ALA A 1 87 ? -12.678 12.039 -52.817 1.00 48.47 87 ALA A CA 1
ATOM 665 C C . ALA A 1 87 ? -12.499 10.551 -52.463 1.00 48.47 87 ALA A C 1
ATOM 667 O O . ALA A 1 87 ? -13.478 9.869 -52.188 1.00 48.47 87 ALA A O 1
ATOM 668 N N . ALA A 1 88 ? -11.266 10.033 -52.461 1.00 48.34 88 ALA A N 1
ATOM 669 C CA . ALA A 1 88 ? -10.989 8.661 -52.006 1.00 48.34 88 ALA A CA 1
ATOM 670 C C . ALA A 1 88 ? -9.737 8.547 -51.117 1.00 48.34 88 ALA A C 1
ATOM 672 O O . ALA A 1 88 ? -9.114 7.495 -51.046 1.00 48.34 88 ALA A O 1
ATOM 673 N N . PHE A 1 89 ? -9.371 9.628 -50.422 1.00 48.12 89 PHE A N 1
ATOM 674 C CA . PHE A 1 89 ? -8.365 9.610 -49.353 1.00 48.12 89 PHE A CA 1
ATOM 675 C C . PHE A 1 89 ? -9.037 9.934 -48.010 1.00 48.12 89 PHE A C 1
ATOM 677 O O . PHE A 1 89 ? -8.611 10.809 -47.263 1.00 48.12 89 PHE A O 1
ATOM 684 N N . MET A 1 90 ? -10.182 9.295 -47.753 1.00 53.47 90 MET A N 1
ATOM 685 C CA . MET A 1 90 ? -10.962 9.498 -46.537 1.00 53.47 90 MET A CA 1
ATOM 686 C C . MET A 1 90 ? -10.776 8.295 -45.604 1.00 53.47 90 MET A C 1
ATOM 688 O O . MET A 1 90 ? -11.227 7.195 -45.899 1.00 53.47 90 MET A O 1
ATOM 692 N N . ALA A 1 91 ? -10.127 8.580 -44.472 1.00 50.88 91 ALA A N 1
ATOM 693 C CA . ALA A 1 91 ? -10.200 7.873 -43.194 1.00 50.88 91 ALA A CA 1
ATOM 694 C C . ALA A 1 91 ? -9.607 6.451 -43.103 1.00 50.88 91 ALA A C 1
ATOM 696 O O . ALA A 1 91 ? -10.322 5.464 -42.970 1.00 50.88 91 ALA A O 1
ATOM 697 N N . MET A 1 92 ? -8.279 6.373 -42.972 1.00 52.25 92 MET A N 1
ATOM 698 C CA . MET A 1 92 ? -7.646 5.362 -42.111 1.00 52.25 92 MET A CA 1
ATOM 699 C C . MET A 1 92 ? -7.073 6.079 -40.878 1.00 52.25 92 MET A C 1
ATOM 701 O O . MET A 1 92 ? -5.874 6.312 -40.759 1.00 52.25 92 MET A O 1
ATOM 705 N N . VAL A 1 93 ? -7.957 6.523 -39.978 1.00 58.81 93 VAL A N 1
ATOM 706 C CA . VAL A 1 93 ? -7.543 6.958 -38.638 1.00 58.81 93 VAL A CA 1
ATOM 707 C C . VAL A 1 93 ? -7.253 5.684 -37.856 1.00 58.81 93 VAL A C 1
ATOM 709 O O . VAL A 1 93 ? -8.172 4.972 -37.458 1.00 58.81 93 VAL A O 1
ATOM 712 N N . GLY A 1 94 ? -5.970 5.361 -37.698 1.00 54.28 94 GLY A N 1
ATOM 713 C CA . GLY A 1 94 ? -5.537 4.293 -36.808 1.00 54.28 94 GLY A CA 1
ATOM 714 C C . GLY A 1 94 ? -5.992 4.615 -35.390 1.00 54.28 94 GLY A C 1
ATOM 715 O O . GLY A 1 94 ? -5.549 5.599 -34.800 1.00 54.28 94 GLY A O 1
ATOM 716 N N . VAL A 1 95 ? -6.892 3.800 -34.845 1.00 54.28 95 VAL A N 1
ATOM 717 C CA . VAL A 1 95 ? -7.180 3.805 -33.412 1.00 54.28 95 VAL A CA 1
ATOM 718 C C . VAL A 1 95 ? -5.943 3.218 -32.742 1.00 54.28 95 VAL A C 1
ATOM 720 O O . VAL A 1 95 ? -5.786 2.002 -32.667 1.00 54.28 95 VAL A O 1
ATOM 723 N N . ALA A 1 96 ? -5.019 4.080 -32.318 1.00 54.41 96 ALA A N 1
ATOM 724 C CA . ALA A 1 96 ? -3.966 3.679 -31.401 1.00 54.41 96 ALA A CA 1
ATOM 725 C C . ALA A 1 96 ? -4.659 3.251 -30.103 1.00 54.41 96 ALA A C 1
ATOM 727 O O . ALA A 1 96 ? -5.158 4.089 -29.351 1.00 54.41 96 ALA A O 1
ATOM 728 N N . GLY A 1 97 ? -4.768 1.940 -29.882 1.00 50.69 97 GLY A N 1
ATOM 729 C CA . GLY A 1 97 ? -5.202 1.411 -28.599 1.00 50.69 97 GLY A CA 1
ATOM 730 C C . GLY A 1 97 ? -4.270 1.961 -27.527 1.00 50.69 97 GLY A C 1
ATOM 731 O O . GLY A 1 97 ? -3.052 1.817 -27.632 1.00 50.69 97 GLY A O 1
ATOM 732 N N . ALA A 1 98 ? -4.828 2.641 -26.528 1.00 58.09 98 ALA A N 1
ATOM 733 C CA . ALA A 1 98 ? -4.068 3.047 -25.360 1.00 58.09 98 ALA A CA 1
ATOM 734 C C . ALA A 1 98 ? -3.601 1.771 -24.647 1.00 58.09 98 ALA A C 1
ATOM 736 O O . ALA A 1 98 ? -4.380 1.126 -23.948 1.00 58.09 98 ALA A O 1
ATOM 737 N N . HIS A 1 99 ? -2.352 1.368 -24.875 1.00 60.75 99 HIS A N 1
ATOM 738 C CA . HIS A 1 99 ? -1.730 0.310 -24.093 1.00 60.75 99 HIS A CA 1
ATOM 739 C C . HIS A 1 99 ? -1.609 0.805 -22.649 1.00 60.75 99 HIS A C 1
ATOM 741 O O . HIS A 1 99 ? -1.099 1.903 -22.409 1.00 60.75 99 HIS A O 1
ATOM 747 N N . ALA A 1 100 ? -2.121 0.020 -21.698 1.00 76.31 100 ALA A N 1
ATOM 748 C CA . ALA A 1 100 ? -1.923 0.291 -20.283 1.00 76.31 100 ALA A CA 1
ATOM 749 C C . ALA A 1 100 ? -0.414 0.332 -20.003 1.00 76.31 100 ALA A C 1
ATOM 751 O O . ALA A 1 100 ? 0.337 -0.542 -20.436 1.00 76.31 100 ALA A O 1
ATOM 752 N N . GLU A 1 101 ? 0.043 1.395 -19.348 1.00 86.31 101 GLU A N 1
ATOM 753 C CA . GLU A 1 101 ? 1.460 1.604 -19.065 1.00 86.31 101 GLU A CA 1
ATOM 754 C C . GLU A 1 101 ? 1.918 0.594 -18.010 1.00 86.31 101 GLU A C 1
ATOM 756 O O . GLU A 1 101 ? 1.329 0.529 -16.932 1.00 86.31 101 GLU A O 1
ATOM 761 N N . GLN A 1 102 ? 2.959 -0.189 -18.303 1.00 89.12 102 GLN A N 1
ATOM 762 C CA . GLN A 1 102 ? 3.597 -1.046 -17.303 1.00 89.12 102 GLN A CA 1
ATOM 763 C C . GLN A 1 102 ? 4.322 -0.178 -16.272 1.00 89.12 102 GLN A C 1
ATOM 765 O O . GLN A 1 102 ? 5.139 0.678 -16.627 1.00 89.12 102 GLN A O 1
ATOM 770 N N . ILE A 1 103 ? 4.075 -0.440 -14.996 1.00 91.38 103 ILE A N 1
ATOM 771 C CA . ILE A 1 103 ? 4.584 0.333 -13.854 1.00 91.38 103 ILE A CA 1
ATOM 772 C C . ILE A 1 103 ? 5.459 -0.498 -12.912 1.00 91.38 103 ILE A C 1
ATOM 774 O O . ILE A 1 103 ? 6.125 0.061 -12.043 1.00 91.38 103 ILE A O 1
ATOM 778 N N . GLY A 1 104 ? 5.481 -1.817 -13.084 1.00 92.50 104 GLY A N 1
ATOM 779 C CA . GLY A 1 104 ? 6.224 -2.740 -12.238 1.00 92.50 104 GLY A CA 1
ATOM 780 C C . GLY A 1 104 ? 5.992 -4.184 -12.641 1.00 92.50 104 GLY A C 1
ATOM 781 O O . GLY A 1 104 ? 5.357 -4.432 -13.664 1.00 92.50 104 GLY A O 1
ATOM 782 N N . ASP A 1 105 ? 6.456 -5.098 -11.793 1.00 94.12 105 ASP A N 1
ATOM 783 C CA . ASP A 1 105 ? 6.377 -6.543 -11.988 1.00 94.12 105 ASP A CA 1
ATOM 784 C C . ASP A 1 105 ? 5.986 -7.235 -10.665 1.00 94.12 105 ASP A C 1
ATOM 786 O O . ASP A 1 105 ? 6.215 -6.721 -9.563 1.00 94.12 105 ASP A O 1
ATOM 790 N N . ALA A 1 106 ? 5.414 -8.435 -10.755 1.00 94.88 106 ALA A N 1
ATOM 791 C CA . ALA A 1 106 ? 5.145 -9.293 -9.607 1.00 94.88 106 ALA A CA 1
ATOM 792 C C . ALA A 1 106 ? 6.392 -10.115 -9.240 1.00 94.88 106 ALA A C 1
ATOM 794 O O . ALA A 1 106 ? 6.773 -11.047 -9.944 1.00 94.88 106 ALA A O 1
ATOM 795 N N . ALA A 1 107 ? 7.022 -9.798 -8.111 1.00 93.12 107 ALA A N 1
ATOM 796 C CA . ALA A 1 107 ? 8.160 -10.544 -7.575 1.00 93.12 107 ALA A CA 1
ATOM 797 C C . ALA A 1 107 ? 7.748 -11.863 -6.911 1.00 93.12 107 ALA A C 1
ATOM 799 O O . ALA A 1 107 ? 8.495 -12.835 -6.945 1.00 93.12 107 ALA A O 1
ATOM 800 N N . ILE A 1 108 ? 6.570 -11.880 -6.285 1.00 92.50 108 ILE A N 1
ATOM 801 C CA . ILE A 1 108 ? 5.980 -13.054 -5.633 1.00 92.50 108 ILE A CA 1
ATOM 802 C C . ILE A 1 108 ? 4.507 -13.091 -6.029 1.00 92.50 108 ILE A C 1
ATOM 804 O O . ILE A 1 108 ? 3.845 -12.050 -6.029 1.00 92.50 108 ILE A O 1
ATOM 808 N N . ALA A 1 109 ? 3.999 -14.272 -6.359 1.00 93.75 109 ALA A N 1
ATOM 809 C CA . ALA A 1 109 ? 2.581 -14.514 -6.574 1.00 93.75 109 ALA A CA 1
ATOM 810 C C . ALA A 1 109 ? 2.284 -15.978 -6.246 1.00 93.75 109 ALA A C 1
ATOM 812 O O . ALA A 1 109 ? 2.610 -16.868 -7.030 1.00 93.75 109 ALA A O 1
ATOM 813 N N . GLU A 1 110 ? 1.705 -16.208 -5.073 1.00 92.56 110 GLU A N 1
ATOM 814 C CA . GLU A 1 110 ? 1.400 -17.535 -4.550 1.00 92.56 110 GLU A CA 1
ATOM 815 C C . GLU A 1 110 ? -0.093 -17.832 -4.671 1.00 92.56 110 GLU A C 1
ATOM 817 O O . GLU A 1 110 ? -0.945 -16.997 -4.352 1.00 92.56 110 GLU A O 1
ATOM 822 N N . ASN A 1 111 ? -0.411 -19.057 -5.093 1.00 93.50 111 ASN A N 1
ATOM 823 C CA . ASN A 1 111 ? -1.774 -19.550 -5.279 1.00 93.50 111 ASN A CA 1
ATOM 824 C C . ASN A 1 111 ? -2.611 -18.671 -6.230 1.00 93.50 111 ASN A C 1
ATOM 826 O O . ASN A 1 111 ? -2.277 -18.514 -7.403 1.00 93.50 111 ASN A O 1
ATOM 830 N N . GLU A 1 112 ? -3.743 -18.146 -5.760 1.00 95.38 112 GLU A N 1
ATOM 831 C CA . GLU A 1 112 ? -4.652 -17.340 -6.573 1.00 95.38 112 GLU A CA 1
ATOM 832 C C . GLU A 1 112 ? -4.312 -15.852 -6.447 1.00 95.38 112 GLU A C 1
ATOM 834 O O . GLU A 1 112 ? -4.659 -15.209 -5.448 1.00 95.38 112 GLU A O 1
ATOM 839 N N . VAL A 1 113 ? -3.669 -15.308 -7.481 1.00 97.12 113 VAL A N 1
ATOM 840 C CA . VAL A 1 113 ? -3.442 -13.870 -7.653 1.00 97.12 113 VAL A CA 1
ATOM 841 C C . VAL A 1 113 ? -3.981 -13.449 -9.014 1.00 97.12 113 VAL A C 1
ATOM 843 O O . VAL A 1 113 ? -3.647 -14.041 -10.041 1.00 97.12 113 VAL A O 1
ATOM 846 N N . THR A 1 114 ? -4.830 -12.425 -9.037 1.00 97.19 114 THR A N 1
ATOM 847 C CA . THR A 1 114 ? -5.475 -11.951 -10.272 1.00 97.19 114 THR A CA 1
ATOM 848 C C . THR A 1 114 ? -5.283 -10.458 -10.464 1.00 97.19 114 THR A C 1
ATOM 850 O O . THR A 1 114 ? -5.348 -9.695 -9.500 1.00 97.19 114 THR A O 1
ATOM 853 N N . GLY A 1 115 ? -5.079 -10.060 -11.714 1.00 95.81 115 GLY A N 1
ATOM 854 C CA . GLY A 1 115 ? -5.041 -8.681 -12.181 1.00 95.81 115 GLY A CA 1
ATOM 855 C C . GLY A 1 115 ? -6.297 -8.325 -12.969 1.00 95.81 115 GLY A C 1
ATOM 856 O O . GLY A 1 115 ? -7.036 -9.203 -13.422 1.00 95.81 115 GLY A O 1
ATOM 857 N N . SER A 1 116 ? -6.544 -7.032 -13.141 1.00 91.38 116 SER A N 1
ATOM 858 C CA . SER A 1 116 ? -7.604 -6.497 -14.003 1.00 91.38 116 SER A CA 1
ATOM 859 C C . SER A 1 116 ? -7.015 -5.491 -14.981 1.00 91.38 116 SER A C 1
ATOM 861 O O . SER A 1 116 ? -5.993 -4.882 -14.703 1.00 91.38 116 SER A O 1
ATOM 863 N N . ASN A 1 117 ? -7.683 -5.290 -16.117 1.00 81.88 117 ASN A N 1
ATOM 864 C CA . ASN A 1 117 ? -7.211 -4.418 -17.197 1.00 81.88 117 ASN A CA 1
ATOM 865 C C . ASN A 1 117 ? -5.840 -4.833 -17.784 1.00 81.88 117 ASN A C 1
ATOM 867 O O . ASN A 1 117 ? -4.916 -4.022 -17.789 1.00 81.88 117 ASN A O 1
ATOM 871 N N . PRO A 1 118 ? -5.706 -6.054 -18.349 1.00 79.94 118 PRO A N 1
ATOM 872 C CA . PRO A 1 118 ? -6.748 -7.055 -18.624 1.00 79.94 118 PRO A CA 1
ATOM 873 C C . PRO A 1 118 ? -6.988 -8.029 -17.458 1.00 79.94 118 PRO A C 1
ATOM 875 O O . PRO A 1 118 ? -6.118 -8.245 -16.624 1.00 79.94 118 PRO A O 1
ATOM 878 N N . ALA A 1 119 ? -8.179 -8.637 -17.396 1.00 88.94 119 ALA A N 1
ATOM 879 C CA . ALA A 1 119 ? -8.469 -9.674 -16.405 1.00 88.94 119 ALA A CA 1
ATOM 880 C C . ALA A 1 119 ? -7.623 -10.928 -16.676 1.00 88.94 119 ALA A C 1
ATOM 882 O O . ALA A 1 119 ? -7.773 -11.552 -17.728 1.00 88.94 119 ALA A O 1
ATOM 883 N N . ARG A 1 120 ? -6.730 -11.286 -15.748 1.00 94.62 120 ARG A N 1
ATOM 884 C CA . ARG A 1 120 ? -5.814 -12.430 -15.899 1.00 94.62 120 ARG A CA 1
ATOM 885 C C . ARG A 1 120 ? -5.262 -12.913 -14.560 1.00 94.62 120 ARG A C 1
ATOM 887 O O . ARG A 1 120 ? -5.331 -12.202 -13.559 1.00 94.62 120 ARG A O 1
ATOM 894 N N . GLY A 1 121 ? -4.645 -14.091 -14.570 1.00 95.69 121 GLY A N 1
ATOM 895 C CA . GLY A 1 121 ? -3.764 -14.521 -13.484 1.00 95.69 121 GLY A CA 1
ATOM 896 C C . GLY A 1 121 ? -2.460 -13.716 -13.469 1.00 95.69 121 GLY A C 1
ATOM 897 O O . GLY A 1 121 ? -1.928 -13.360 -14.525 1.00 95.69 121 GLY A O 1
ATOM 898 N N . ILE A 1 122 ? -1.958 -13.433 -12.270 1.00 94.94 122 ILE A N 1
ATOM 899 C CA . ILE A 1 122 ? -0.630 -12.867 -12.029 1.00 94.94 122 ILE A CA 1
ATOM 900 C C . ILE A 1 122 ? 0.249 -13.989 -11.484 1.00 94.94 122 ILE A C 1
ATOM 902 O O . ILE A 1 122 ? -0.095 -14.629 -10.497 1.00 94.94 122 ILE A O 1
ATOM 906 N N . ALA A 1 123 ? 1.380 -14.210 -12.141 1.00 94.44 123 ALA A N 1
ATOM 907 C CA . ALA A 1 123 ? 2.434 -15.118 -11.710 1.00 94.44 123 ALA A CA 1
ATOM 908 C C . ALA A 1 123 ? 3.732 -14.332 -11.484 1.00 94.44 123 ALA A C 1
ATOM 910 O O . ALA A 1 123 ? 3.835 -13.166 -11.873 1.00 94.44 123 ALA A O 1
ATOM 911 N N . VAL A 1 124 ? 4.740 -14.970 -10.893 1.00 92.75 124 VAL A N 1
ATOM 912 C CA . VAL A 1 124 ? 6.079 -14.378 -10.748 1.00 92.75 124 VAL A CA 1
ATOM 913 C C . VAL A 1 124 ? 6.611 -13.914 -12.111 1.00 92.75 124 VAL A C 1
ATOM 915 O O . VAL A 1 124 ? 6.505 -14.633 -13.103 1.00 92.75 124 VAL A O 1
ATOM 918 N N . GLY A 1 125 ? 7.154 -12.698 -12.157 1.00 90.88 125 GLY A N 1
ATOM 919 C CA . GLY A 1 125 ? 7.645 -12.042 -13.370 1.00 90.88 125 GLY A CA 1
ATOM 920 C C . GLY A 1 125 ? 6.553 -11.437 -14.256 1.00 90.88 125 GLY A C 1
ATOM 921 O O . GLY A 1 125 ? 6.875 -10.875 -15.293 1.00 90.88 125 GLY A O 1
ATOM 922 N N . SER A 1 126 ? 5.273 -11.533 -13.878 1.00 92.81 126 SER A N 1
ATOM 923 C CA . SER A 1 126 ? 4.209 -10.845 -14.614 1.00 92.81 126 SER A CA 1
ATOM 924 C C . SER A 1 126 ? 4.353 -9.335 -14.498 1.00 92.81 126 SER A C 1
ATOM 926 O O . SER A 1 126 ? 4.454 -8.820 -13.385 1.00 92.81 126 SER A O 1
ATOM 928 N N . ASP A 1 127 ? 4.225 -8.645 -15.625 1.00 92.81 127 ASP A N 1
ATOM 929 C CA . ASP A 1 127 ? 4.065 -7.194 -15.668 1.00 92.81 127 ASP A CA 1
ATOM 930 C C . ASP A 1 127 ? 2.869 -6.750 -14.821 1.00 92.81 127 ASP A C 1
ATOM 932 O O . ASP A 1 127 ? 1.885 -7.475 -14.664 1.00 92.81 127 ASP A O 1
ATOM 936 N N . VAL A 1 128 ? 2.948 -5.538 -14.294 1.00 92.81 128 VAL A N 1
ATOM 937 C CA . VAL A 1 128 ? 1.906 -4.865 -13.528 1.00 92.81 128 VAL A CA 1
ATOM 938 C C . VAL A 1 128 ? 1.656 -3.511 -14.172 1.00 92.81 128 VAL A C 1
ATOM 940 O O . VAL A 1 128 ? 2.597 -2.770 -14.474 1.00 92.81 128 VAL A O 1
ATOM 943 N N . PHE A 1 129 ? 0.389 -3.174 -14.378 1.00 91.94 129 PHE A N 1
ATOM 944 C CA . PHE A 1 129 ? -0.028 -2.027 -15.174 1.00 91.94 129 PHE A CA 1
ATOM 945 C C . PHE A 1 129 ? -0.661 -0.922 -14.327 1.00 91.94 129 PHE A C 1
ATOM 947 O O .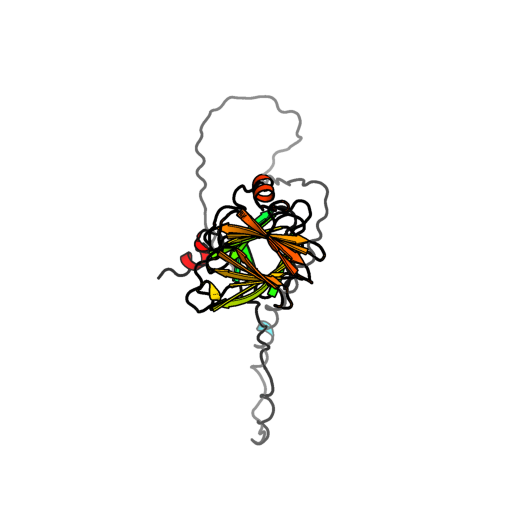 PHE A 1 129 ? -1.194 -1.138 -13.239 1.00 91.94 129 PHE A O 1
ATOM 954 N N . ARG A 1 130 ? -0.614 0.308 -14.839 1.00 90.69 130 ARG A N 1
ATOM 955 C CA . ARG A 1 130 ? -1.397 1.416 -14.286 1.00 90.69 130 ARG A CA 1
ATOM 956 C C . ARG A 1 130 ? -2.891 1.104 -14.396 1.00 90.69 130 ARG A C 1
ATOM 958 O O . ARG A 1 130 ? -3.325 0.506 -15.377 1.00 90.69 130 ARG A O 1
ATOM 965 N N . ASP A 1 131 ? -3.663 1.547 -13.407 1.00 90.25 131 ASP A N 1
ATOM 966 C CA . ASP A 1 131 ? -5.110 1.334 -13.297 1.00 90.25 131 ASP A CA 1
ATOM 967 C C . ASP A 1 131 ? -5.501 -0.158 -13.140 1.00 90.25 131 ASP A C 1
ATOM 969 O O . ASP A 1 131 ? -6.680 -0.520 -13.217 1.00 90.25 131 ASP A O 1
ATOM 973 N N . GLU A 1 132 ? -4.523 -1.039 -12.890 1.00 92.94 132 GLU A N 1
ATOM 974 C CA . GLU A 1 132 ? -4.741 -2.452 -12.587 1.00 92.94 132 GLU A CA 1
ATOM 975 C C . GLU A 1 132 ? -5.162 -2.618 -11.126 1.00 92.94 132 GLU A C 1
ATOM 977 O O . GLU A 1 132 ? -4.558 -2.086 -10.191 1.00 92.94 132 GLU A O 1
ATOM 982 N N . THR A 1 133 ? -6.224 -3.389 -10.920 1.00 95.75 133 THR A N 1
ATOM 983 C CA . THR A 1 133 ? -6.577 -3.913 -9.601 1.00 95.75 133 THR A CA 1
ATOM 984 C C . THR A 1 133 ? -5.997 -5.310 -9.427 1.00 95.75 133 THR A C 1
ATOM 986 O O . THR A 1 133 ? -6.386 -6.214 -10.170 1.00 95.75 133 THR A O 1
ATOM 989 N N . VAL A 1 134 ? -5.140 -5.485 -8.422 1.00 97.19 134 VAL A N 1
ATOM 990 C CA . VAL A 1 134 ? -4.538 -6.766 -8.037 1.00 97.19 134 VAL A CA 1
ATOM 991 C C . VAL A 1 134 ? -5.252 -7.334 -6.812 1.00 97.19 134 VAL A C 1
ATOM 993 O O . VAL A 1 134 ? -5.470 -6.635 -5.818 1.00 97.19 134 VAL A O 1
ATOM 996 N N . ARG A 1 135 ? -5.615 -8.617 -6.882 1.00 97.56 135 ARG A N 1
ATOM 997 C CA . ARG A 1 135 ? -6.343 -9.346 -5.837 1.00 97.56 135 ARG A CA 1
ATOM 998 C C . ARG A 1 135 ? -5.641 -10.638 -5.454 1.00 97.56 135 ARG A C 1
ATOM 1000 O O . ARG A 1 135 ? -5.178 -11.352 -6.339 1.00 97.56 135 ARG A O 1
ATOM 1007 N N . THR A 1 136 ? -5.652 -10.955 -4.163 1.00 97.00 136 THR A N 1
ATOM 1008 C CA . THR A 1 136 ? -5.189 -12.230 -3.597 1.00 97.00 136 THR A CA 1
ATOM 1009 C C . THR A 1 136 ? -6.362 -13.021 -3.006 1.00 97.00 136 THR A C 1
ATOM 1011 O O . THR A 1 136 ? -7.272 -12.462 -2.386 1.00 97.00 136 THR A O 1
ATOM 1014 N N . GLY A 1 137 ? -6.344 -14.339 -3.212 1.00 96.19 137 GLY A N 1
ATOM 1015 C CA . GLY A 1 137 ? -7.269 -15.302 -2.611 1.00 96.19 137 GLY A CA 1
ATOM 1016 C C . GLY A 1 137 ? -7.050 -15.534 -1.108 1.00 96.19 137 GLY A C 1
ATOM 1017 O O . GLY A 1 137 ? -6.302 -14.819 -0.439 1.00 96.19 137 GLY A O 1
ATOM 1018 N N . LYS A 1 138 ? -7.749 -16.532 -0.550 1.00 91.81 138 LYS A N 1
ATOM 1019 C CA . LYS A 1 138 ? -7.757 -16.833 0.898 1.00 91.81 138 LYS A CA 1
ATOM 1020 C C . LYS A 1 138 ? -6.431 -17.376 1.431 1.00 91.81 138 LYS A C 1
ATOM 1022 O O . LYS A 1 138 ? -6.097 -17.101 2.575 1.00 91.81 138 LYS A O 1
ATOM 1027 N N . ASP A 1 139 ? -5.706 -18.111 0.606 1.00 90.62 139 ASP A N 1
ATOM 1028 C CA . ASP A 1 139 ? -4.423 -18.717 0.957 1.00 90.62 139 ASP A CA 1
ATOM 1029 C C . ASP A 1 139 ? -3.338 -18.191 0.011 1.00 90.62 139 ASP A C 1
ATOM 1031 O O . ASP A 1 139 ? -2.429 -18.913 -0.365 1.00 90.62 139 ASP A O 1
ATOM 1035 N N . SER A 1 140 ? -3.468 -16.939 -0.432 1.00 92.62 140 SER A N 1
ATOM 1036 C CA . SER A 1 140 ? -2.595 -16.334 -1.436 1.00 92.62 140 SER A CA 1
ATOM 1037 C C . SER A 1 140 ? -1.845 -15.141 -0.865 1.00 92.62 140 SER A C 1
ATOM 1039 O O . SER A 1 140 ? -2.398 -14.352 -0.093 1.00 92.62 140 SER A O 1
ATOM 1041 N N . ASP A 1 141 ? -0.626 -14.942 -1.341 1.00 93.75 141 ASP A N 1
ATOM 1042 C CA . ASP A 1 141 ? 0.160 -13.743 -1.104 1.00 93.75 141 ASP A CA 1
ATOM 1043 C C . ASP A 1 141 ? 0.828 -13.282 -2.396 1.00 93.75 141 ASP A C 1
ATOM 1045 O O . ASP A 1 141 ? 1.029 -14.047 -3.339 1.00 93.75 141 ASP A O 1
ATOM 1049 N N . ALA A 1 142 ? 1.106 -11.987 -2.474 1.00 95.06 142 ALA A N 1
ATOM 1050 C CA . ALA A 1 142 ? 1.764 -11.415 -3.633 1.00 95.06 142 ALA A CA 1
ATOM 1051 C C . ALA A 1 142 ? 2.693 -10.285 -3.220 1.00 95.06 142 ALA A C 1
ATOM 1053 O O . ALA A 1 142 ? 2.454 -9.579 -2.240 1.00 95.06 142 ALA A O 1
ATOM 1054 N N . LYS A 1 143 ? 3.732 -10.071 -4.014 1.00 95.88 143 LYS A N 1
ATOM 1055 C CA . LYS A 1 143 ? 4.625 -8.931 -3.888 1.00 95.88 143 LYS A CA 1
ATOM 1056 C C . LYS A 1 143 ? 4.779 -8.270 -5.235 1.00 95.88 143 LYS A C 1
ATOM 1058 O O . LYS A 1 143 ? 5.268 -8.888 -6.175 1.00 95.88 143 LYS A O 1
ATOM 1063 N N . LEU A 1 144 ? 4.395 -7.008 -5.300 1.00 95.94 144 LEU A N 1
ATOM 1064 C CA . LEU A 1 144 ? 4.567 -6.167 -6.471 1.00 95.94 144 LEU A CA 1
ATOM 1065 C C . LEU A 1 144 ? 5.764 -5.257 -6.224 1.00 95.94 144 LEU A C 1
ATOM 1067 O O . LEU A 1 144 ? 5.882 -4.661 -5.150 1.00 95.94 144 LEU A O 1
ATOM 1071 N N . VAL A 1 145 ? 6.642 -5.154 -7.213 1.00 95.06 145 VAL A N 1
ATOM 1072 C CA . VAL A 1 145 ? 7.789 -4.249 -7.187 1.00 95.06 145 VAL A CA 1
ATOM 1073 C C . VAL A 1 145 ? 7.662 -3.315 -8.370 1.00 95.06 145 VAL A C 1
ATOM 1075 O O . VAL A 1 145 ? 7.565 -3.746 -9.517 1.00 95.06 145 VAL A O 1
ATOM 1078 N N . LEU A 1 146 ? 7.617 -2.024 -8.083 1.00 93.12 146 LEU A N 1
ATOM 1079 C CA . LEU A 1 146 ? 7.446 -0.997 -9.097 1.00 93.12 146 LEU A CA 1
ATOM 1080 C C . LEU A 1 146 ? 8.791 -0.517 -9.629 1.00 93.12 146 LEU A C 1
ATOM 1082 O O . LEU A 1 146 ? 9.824 -0.706 -8.992 1.00 93.12 146 LEU A O 1
ATOM 1086 N N . LYS A 1 147 ? 8.766 0.167 -10.774 1.00 91.12 147 LYS A N 1
ATOM 1087 C CA . LYS A 1 147 ? 9.964 0.664 -11.473 1.00 91.12 147 LYS A CA 1
ATOM 1088 C C . LYS A 1 147 ? 10.856 1.597 -10.649 1.00 91.12 147 LYS A C 1
ATOM 1090 O O . LYS A 1 147 ? 12.015 1.777 -10.998 1.00 91.12 147 LYS A O 1
ATOM 1095 N N . ASP A 1 148 ? 10.330 2.196 -9.583 1.00 89.81 148 ASP A N 1
ATOM 1096 C CA . ASP A 1 148 ? 11.095 3.033 -8.657 1.00 89.81 148 ASP A CA 1
ATOM 1097 C C . ASP A 1 148 ? 11.579 2.287 -7.404 1.00 89.81 148 ASP A C 1
ATOM 1099 O O . ASP A 1 148 ? 11.995 2.937 -6.449 1.00 89.81 148 ASP A O 1
ATOM 1103 N N . ASP A 1 149 ? 11.528 0.953 -7.390 1.00 92.12 149 ASP A N 1
ATOM 1104 C CA . ASP A 1 149 ? 11.807 0.072 -6.246 1.00 92.12 149 ASP A CA 1
ATOM 1105 C C . ASP A 1 149 ? 10.771 0.144 -5.110 1.00 92.12 149 ASP A C 1
ATOM 1107 O O . ASP A 1 149 ? 11.011 -0.320 -3.992 1.00 92.12 149 ASP A O 1
ATOM 1111 N N . THR A 1 150 ? 9.581 0.696 -5.363 1.00 93.62 150 THR A N 1
ATOM 1112 C CA . THR A 1 150 ? 8.476 0.601 -4.399 1.00 93.62 150 THR A CA 1
ATOM 1113 C C . THR A 1 150 ? 8.022 -0.843 -4.267 1.00 93.62 150 THR A C 1
ATOM 1115 O O . THR A 1 150 ? 7.700 -1.489 -5.261 1.00 93.62 150 THR A O 1
ATOM 1118 N N . ASN A 1 151 ? 7.952 -1.341 -3.034 1.00 94.88 151 ASN A N 1
ATOM 1119 C CA . ASN A 1 151 ? 7.501 -2.697 -2.744 1.00 94.88 151 ASN A CA 1
ATOM 1120 C C . ASN A 1 151 ? 6.109 -2.655 -2.107 1.00 94.88 151 ASN A C 1
ATOM 1122 O O . ASN A 1 151 ? 5.888 -1.970 -1.104 1.00 94.88 151 ASN A O 1
ATOM 1126 N N . ILE A 1 152 ? 5.183 -3.416 -2.683 1.00 96.56 152 ILE A N 1
ATOM 1127 C CA . ILE A 1 152 ? 3.817 -3.575 -2.193 1.00 96.56 152 ILE A CA 1
ATOM 1128 C C . ILE A 1 152 ? 3.586 -5.059 -1.953 1.00 96.56 152 ILE A C 1
ATOM 1130 O O . ILE A 1 152 ? 3.444 -5.836 -2.895 1.00 96.56 152 ILE A O 1
ATOM 1134 N N . SER A 1 153 ? 3.535 -5.447 -0.689 1.00 96.44 153 SER A N 1
ATOM 1135 C CA . SER A 1 153 ? 3.247 -6.816 -0.281 1.00 96.44 153 SER A CA 1
ATOM 1136 C C . SER A 1 153 ? 1.779 -6.936 0.090 1.00 96.44 153 SER A C 1
ATOM 1138 O O . SER A 1 153 ? 1.259 -6.122 0.853 1.00 96.44 153 SER A O 1
ATOM 1140 N N . LEU A 1 154 ? 1.115 -7.945 -0.456 1.00 96.50 154 LEU A N 1
ATOM 1141 C CA . LEU A 1 154 ? -0.289 -8.255 -0.263 1.00 96.50 154 LEU A CA 1
ATOM 1142 C C . LEU A 1 154 ? -0.381 -9.563 0.516 1.00 96.50 154 LEU A C 1
ATOM 1144 O O . LEU A 1 154 ? 0.177 -10.576 0.100 1.00 96.50 154 LEU A O 1
ATOM 1148 N N . GLY A 1 155 ? -1.094 -9.532 1.637 1.00 94.75 155 GLY A N 1
ATOM 1149 C CA . GLY A 1 155 ? -1.489 -10.741 2.352 1.00 94.75 155 GLY A CA 1
ATOM 1150 C C . GLY A 1 155 ? -2.750 -11.377 1.754 1.00 94.75 155 GLY A C 1
ATOM 1151 O O . GLY A 1 155 ? -3.234 -10.933 0.710 1.00 94.75 155 GLY A O 1
ATOM 1152 N N . PRO A 1 156 ? -3.325 -12.370 2.444 1.00 93.25 156 PRO A N 1
ATOM 1153 C CA . PRO A 1 156 ? -4.568 -13.011 2.035 1.00 93.25 156 PRO A CA 1
ATOM 1154 C C . PRO A 1 156 ? -5.780 -12.079 1.950 1.00 93.25 156 PRO A C 1
ATOM 1156 O O . PRO A 1 156 ? -5.931 -11.152 2.750 1.00 93.25 156 PRO A O 1
ATOM 1159 N N . LEU A 1 157 ? -6.702 -12.394 1.033 1.00 94.94 157 LEU A N 1
ATOM 1160 C CA . LEU A 1 157 ? -7.975 -11.687 0.823 1.00 94.94 157 LEU A CA 1
ATOM 1161 C C . LEU A 1 157 ? -7.807 -10.176 0.595 1.00 94.94 157 LEU A C 1
ATOM 1163 O O . LEU A 1 157 ? -8.671 -9.375 0.987 1.00 94.94 157 LEU A O 1
ATOM 1167 N N . SER A 1 158 ? -6.697 -9.794 -0.030 1.00 97.00 158 SER A N 1
ATOM 1168 C CA . SER A 1 158 ? -6.323 -8.410 -0.267 1.00 97.00 158 SER A CA 1
ATOM 1169 C C . SER A 1 158 ? -6.725 -7.942 -1.656 1.00 97.00 158 SER A C 1
ATOM 1171 O O . SER A 1 158 ? -6.798 -8.705 -2.617 1.00 97.00 158 SER A O 1
ATOM 1173 N N . ASN A 1 159 ? -7.011 -6.648 -1.754 1.00 97.00 159 ASN A N 1
ATOM 1174 C CA . ASN A 1 159 ? -7.387 -5.990 -2.992 1.00 97.00 159 ASN A CA 1
ATOM 1175 C C . ASN A 1 159 ? -6.788 -4.578 -3.047 1.00 97.00 159 ASN A C 1
ATOM 1177 O O . ASN A 1 159 ? -7.139 -3.719 -2.227 1.00 97.00 159 ASN A O 1
ATOM 1181 N N . VAL A 1 160 ? -5.910 -4.333 -4.017 1.00 97.31 160 VAL A N 1
ATOM 1182 C CA . VAL A 1 160 ? -5.216 -3.054 -4.215 1.00 97.31 160 VAL A CA 1
ATOM 1183 C C . VAL A 1 160 ? -5.421 -2.554 -5.638 1.00 97.31 160 VAL A C 1
ATOM 1185 O O . VAL A 1 160 ? -5.342 -3.333 -6.583 1.00 97.31 160 VAL A O 1
ATOM 1188 N N . VAL A 1 161 ? -5.678 -1.257 -5.791 1.00 95.81 161 VAL A N 1
ATOM 1189 C CA . VAL A 1 161 ? -5.754 -0.591 -7.094 1.00 95.81 161 VAL A CA 1
ATOM 1190 C C . VAL A 1 161 ? -4.538 0.303 -7.284 1.00 95.81 161 VAL A C 1
ATOM 1192 O O . VAL A 1 161 ? -4.159 1.074 -6.395 1.00 95.81 161 VAL A O 1
ATOM 1195 N N . LEU A 1 162 ? -3.924 0.183 -8.454 1.00 94.12 162 LEU A N 1
ATOM 1196 C CA . LEU A 1 162 ? -2.733 0.911 -8.857 1.00 94.12 162 LEU A CA 1
ATOM 1197 C C . LEU A 1 162 ? -3.132 2.172 -9.643 1.00 94.12 162 LEU A C 1
ATOM 1199 O O . LEU A 1 162 ? -2.849 2.301 -10.831 1.00 94.12 162 LEU A O 1
ATOM 1203 N N . ASP A 1 163 ? -3.811 3.095 -8.956 1.00 84.69 163 ASP A N 1
ATOM 1204 C CA . ASP A 1 163 ? -4.554 4.219 -9.548 1.00 84.69 163 ASP A CA 1
ATOM 1205 C C . ASP A 1 163 ? -3.711 5.171 -10.410 1.00 84.69 163 ASP A C 1
ATOM 1207 O O . ASP A 1 163 ? -4.118 5.556 -11.501 1.00 84.69 163 ASP A O 1
ATOM 1211 N N . ARG A 1 164 ? -2.569 5.667 -9.917 1.00 79.56 164 ARG A N 1
ATOM 1212 C CA . ARG A 1 164 ? -1.831 6.703 -10.659 1.00 79.56 164 ARG A CA 1
ATOM 1213 C C . ARG A 1 164 ? -0.341 6.575 -10.498 1.00 79.56 164 ARG A C 1
ATOM 1215 O O . ARG A 1 164 ? 0.197 6.764 -9.415 1.00 79.56 164 ARG A O 1
ATOM 1222 N N . PHE A 1 165 ? 0.313 6.404 -11.631 1.00 78.88 165 PHE A N 1
ATOM 1223 C CA . PHE A 1 165 ? 1.756 6.369 -11.737 1.00 78.88 165 PHE A CA 1
ATOM 1224 C C . PHE A 1 165 ? 2.159 7.292 -12.868 1.00 78.88 165 PHE A C 1
ATOM 1226 O O . PHE A 1 165 ? 1.682 7.153 -13.990 1.00 78.88 165 PHE A O 1
ATOM 1233 N N . VAL A 1 166 ? 2.971 8.291 -12.540 1.00 75.44 166 VAL A N 1
ATOM 1234 C CA . VAL A 1 166 ? 3.517 9.233 -13.517 1.00 75.44 166 VAL A CA 1
ATOM 1235 C C . VAL A 1 166 ? 5.025 9.182 -13.383 1.00 75.44 166 VAL A C 1
ATOM 1237 O O . VAL A 1 166 ? 5.583 9.853 -12.516 1.00 75.44 166 VAL A O 1
ATOM 1240 N N . TYR A 1 167 ? 5.682 8.385 -14.218 1.00 74.75 167 TYR A N 1
ATOM 1241 C CA . TYR A 1 167 ? 7.139 8.304 -14.252 1.00 74.75 167 TYR A CA 1
ATOM 1242 C C . TYR A 1 167 ? 7.728 9.408 -15.138 1.00 74.75 167 TYR A C 1
ATOM 1244 O O . TYR A 1 167 ? 7.201 9.732 -16.202 1.00 74.75 167 TYR A O 1
ATOM 1252 N N . SER A 1 168 ? 8.835 10.014 -14.711 1.00 66.62 168 SER A N 1
ATOM 1253 C CA . SER A 1 168 ? 9.769 10.644 -15.643 1.00 66.62 168 SER A CA 1
ATOM 1254 C C . SER A 1 168 ? 10.624 9.560 -16.298 1.00 66.62 168 SER A C 1
ATOM 1256 O O . SER A 1 168 ? 10.857 8.507 -15.709 1.00 66.62 168 SER A O 1
ATOM 1258 N N . GLY A 1 169 ? 11.112 9.806 -17.518 1.00 64.31 169 GLY A N 1
ATOM 1259 C CA . GLY A 1 169 ? 11.850 8.817 -18.325 1.00 64.31 169 GLY A CA 1
ATOM 1260 C C . GLY A 1 169 ? 13.153 8.267 -17.717 1.00 64.31 169 GLY A C 1
ATOM 1261 O O . GLY A 1 169 ? 13.848 7.508 -18.373 1.00 64.31 169 GLY A O 1
ATOM 1262 N N . ASN A 1 170 ? 13.490 8.642 -16.483 1.00 70.69 170 ASN A N 1
ATOM 1263 C CA . ASN A 1 170 ? 14.620 8.160 -15.692 1.00 70.69 170 ASN A CA 1
ATOM 1264 C C . ASN A 1 170 ? 14.211 7.165 -14.579 1.00 70.69 170 ASN A C 1
ATOM 1266 O O . ASN A 1 170 ? 15.001 6.928 -13.672 1.00 70.69 170 ASN A O 1
ATOM 1270 N N . GLY A 1 171 ? 12.970 6.661 -14.575 1.00 69.69 171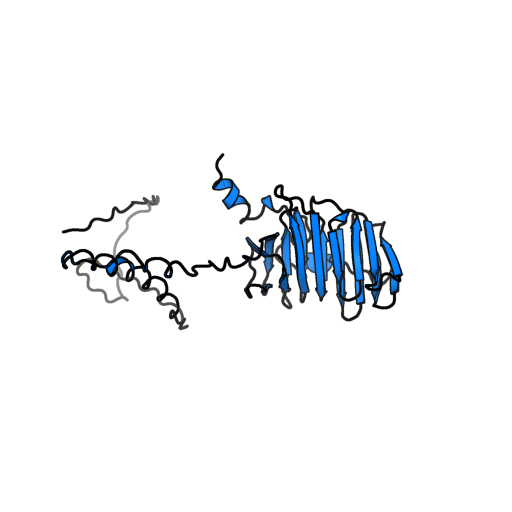 GLY A N 1
ATOM 1271 C CA . GLY A 1 171 ? 12.470 5.738 -13.543 1.00 69.69 171 GLY A CA 1
ATOM 1272 C C . GLY A 1 171 ? 12.036 6.409 -12.234 1.00 69.69 171 GLY A C 1
ATOM 1273 O O . GLY A 1 171 ? 11.520 5.744 -11.344 1.00 69.69 171 GLY A O 1
ATOM 1274 N N . THR A 1 172 ? 12.172 7.733 -12.110 1.00 79.69 172 THR A N 1
ATOM 1275 C CA . THR A 1 172 ? 11.646 8.487 -10.963 1.00 79.69 172 THR A CA 1
ATOM 1276 C C . THR A 1 172 ? 10.159 8.775 -11.152 1.00 79.69 172 THR A C 1
ATOM 1278 O O . THR A 1 172 ? 9.760 9.338 -12.168 1.00 79.69 172 THR A O 1
ATOM 1281 N N . ALA A 1 173 ? 9.316 8.457 -10.173 1.00 80.31 173 ALA A N 1
ATOM 1282 C CA . ALA A 1 173 ? 7.907 8.826 -10.214 1.00 80.31 173 ALA A CA 1
ATOM 1283 C C . ALA A 1 173 ? 7.682 10.261 -9.707 1.00 80.31 173 ALA A C 1
ATOM 1285 O O . ALA A 1 173 ? 8.129 10.648 -8.629 1.00 80.31 173 ALA A O 1
ATOM 1286 N N . LYS A 1 174 ? 6.931 11.056 -10.473 1.00 82.81 174 LYS A N 1
ATOM 1287 C CA . LYS A 1 174 ? 6.384 12.354 -10.047 1.00 82.81 174 LYS A CA 1
ATOM 1288 C C . LYS A 1 174 ? 5.156 12.195 -9.154 1.00 82.81 174 LYS A C 1
ATOM 1290 O O . LYS A 1 174 ? 4.895 13.056 -8.320 1.00 82.81 174 LYS A O 1
ATOM 1295 N N . ALA A 1 175 ? 4.392 11.126 -9.362 1.00 84.12 175 ALA A N 1
ATOM 1296 C CA . ALA A 1 175 ? 3.229 10.780 -8.560 1.00 84.12 175 ALA A CA 1
ATOM 1297 C C . ALA A 1 175 ? 3.059 9.259 -8.523 1.00 84.12 175 ALA A C 1
ATOM 1299 O O . ALA A 1 175 ? 3.081 8.617 -9.573 1.00 84.12 175 ALA A O 1
ATOM 1300 N N . VAL A 1 176 ? 2.860 8.728 -7.319 1.00 88.00 176 VAL A N 1
ATOM 1301 C CA . VAL A 1 176 ? 2.533 7.333 -7.017 1.00 88.00 176 VAL A CA 1
ATOM 1302 C C . VAL A 1 176 ? 1.291 7.337 -6.138 1.00 88.00 176 VAL A C 1
ATOM 1304 O O . VAL A 1 176 ? 1.344 7.761 -4.984 1.00 88.00 176 VAL A O 1
ATOM 1307 N N . ALA A 1 177 ? 0.167 6.884 -6.679 1.00 91.62 177 ALA A N 1
ATOM 1308 C CA . ALA A 1 177 ? -1.081 6.731 -5.956 1.00 91.62 177 ALA A CA 1
ATOM 1309 C C . ALA A 1 177 ? -1.476 5.259 -5.902 1.00 91.62 177 ALA A C 1
ATOM 1311 O O . ALA A 1 177 ? -1.670 4.622 -6.938 1.00 91.62 177 ALA A O 1
ATOM 1312 N N . VAL A 1 178 ? -1.615 4.748 -4.681 1.00 95.62 178 VAL A N 1
ATOM 1313 C CA . VAL A 1 178 ? -2.026 3.368 -4.410 1.00 95.62 178 VAL A CA 1
ATOM 1314 C C . VAL A 1 178 ? -3.279 3.390 -3.549 1.00 95.62 178 VAL A C 1
ATOM 1316 O O . VAL A 1 178 ? -3.360 4.133 -2.565 1.00 95.62 178 VAL A O 1
ATOM 1319 N N . ASN A 1 179 ? -4.260 2.570 -3.905 1.00 96.88 179 ASN A N 1
ATOM 1320 C CA . ASN A 1 179 ? -5.526 2.466 -3.197 1.00 96.88 179 ASN A CA 1
ATOM 1321 C C . ASN A 1 179 ? -5.697 1.066 -2.610 1.00 96.88 179 ASN A C 1
ATOM 1323 O O . ASN A 1 179 ? -5.959 0.093 -3.315 1.00 96.88 179 ASN A O 1
ATOM 1327 N N . PHE A 1 180 ? -5.548 0.965 -1.294 1.00 97.25 180 PHE A N 1
ATOM 1328 C CA . PHE A 1 180 ? -5.760 -0.264 -0.545 1.00 97.25 180 PHE A CA 1
ATOM 1329 C C . PHE A 1 180 ? -7.238 -0.374 -0.187 1.00 97.25 180 PHE A C 1
ATOM 1331 O O . PHE A 1 180 ? -7.726 0.265 0.748 1.00 97.25 180 PHE A O 1
ATOM 1338 N N . SER A 1 181 ? -7.968 -1.186 -0.944 1.00 95.25 181 SER A N 1
ATOM 1339 C CA . SER A 1 181 ? -9.422 -1.280 -0.801 1.00 95.25 181 SER A CA 1
ATOM 1340 C C . SER A 1 181 ? -9.857 -2.236 0.314 1.00 95.25 181 SER A C 1
ATOM 1342 O O . SER A 1 181 ? -10.852 -1.975 0.990 1.00 95.25 181 SER A O 1
ATOM 1344 N N . LYS A 1 182 ? -9.118 -3.334 0.524 1.00 97.00 182 LYS A N 1
ATOM 1345 C CA . LYS A 1 182 ? -9.396 -4.355 1.547 1.00 97.00 182 LYS A CA 1
ATOM 1346 C C . LYS A 1 182 ? -8.160 -5.217 1.791 1.00 97.00 182 LYS A C 1
ATOM 1348 O O . LYS A 1 182 ? -7.456 -5.515 0.835 1.00 97.00 182 LYS A O 1
ATOM 1353 N N . GLY A 1 183 ? -7.972 -5.677 3.026 1.00 95.75 183 GLY A N 1
ATOM 1354 C CA . GLY A 1 183 ? -7.014 -6.728 3.369 1.00 95.75 183 GLY A CA 1
ATOM 1355 C C . GLY A 1 183 ? -5.770 -6.213 4.082 1.00 95.75 183 GLY A C 1
ATOM 1356 O O . GLY A 1 183 ? -5.773 -5.123 4.653 1.00 95.75 183 GLY A O 1
ATOM 1357 N N . ALA A 1 184 ? -4.730 -7.037 4.096 1.00 95.31 184 ALA A N 1
ATOM 1358 C CA . ALA A 1 184 ? -3.460 -6.775 4.757 1.00 95.31 184 ALA A CA 1
ATOM 1359 C C . ALA A 1 184 ? -2.380 -6.420 3.735 1.00 95.31 184 ALA A C 1
ATOM 1361 O O . ALA A 1 184 ? -2.244 -7.099 2.712 1.00 95.31 184 ALA A O 1
ATOM 1362 N N . PHE A 1 185 ? -1.590 -5.395 4.047 1.00 96.75 185 PHE A N 1
ATOM 1363 C CA . PHE A 1 185 ? -0.518 -4.918 3.190 1.00 96.75 185 PHE A CA 1
ATOM 1364 C C . PHE A 1 185 ? 0.709 -4.494 3.986 1.00 96.75 185 PHE A C 1
ATOM 1366 O O . PHE A 1 185 ? 0.590 -3.963 5.094 1.00 96.75 185 PHE A O 1
ATOM 1373 N N . ARG A 1 186 ? 1.874 -4.634 3.357 1.00 96.00 186 ARG A N 1
ATOM 1374 C CA . ARG A 1 186 ? 3.076 -3.875 3.701 1.00 96.00 186 ARG A CA 1
ATOM 1375 C C . ARG A 1 186 ? 3.477 -3.023 2.509 1.00 96.00 186 ARG A C 1
ATOM 1377 O O . ARG A 1 186 ? 3.552 -3.510 1.386 1.00 96.00 186 ARG A O 1
ATOM 1384 N N . PHE A 1 187 ? 3.729 -1.750 2.765 1.00 95.88 187 PHE A N 1
ATOM 1385 C CA . PHE A 1 187 ? 4.165 -0.788 1.766 1.00 95.88 187 PHE A CA 1
ATOM 1386 C C . PHE A 1 187 ? 5.548 -0.265 2.134 1.00 95.88 187 PHE A C 1
ATOM 1388 O O . PHE A 1 187 ? 5.746 0.215 3.248 1.00 95.88 187 PHE A O 1
ATOM 1395 N N . MET A 1 188 ? 6.491 -0.330 1.199 1.00 94.56 188 MET A N 1
ATOM 1396 C CA . MET A 1 188 ? 7.832 0.236 1.342 1.00 94.56 188 MET A CA 1
ATOM 1397 C C . MET A 1 188 ? 8.066 1.208 0.190 1.00 94.56 188 MET A C 1
ATOM 1399 O O . MET A 1 188 ? 7.970 0.816 -0.974 1.00 94.56 188 MET A O 1
ATOM 1403 N N . THR A 1 189 ? 8.376 2.471 0.491 1.00 92.69 189 THR A N 1
ATOM 1404 C CA . THR A 1 189 ? 8.673 3.440 -0.576 1.00 92.69 189 THR A CA 1
ATOM 1405 C C . THR A 1 189 ? 9.920 3.086 -1.353 1.00 92.69 189 THR A C 1
ATOM 1407 O O . THR A 1 189 ? 10.939 2.767 -0.743 1.00 92.69 189 THR A O 1
ATOM 1410 N N . GLY A 1 190 ? 9.871 3.329 -2.655 1.00 91.38 190 GLY A N 1
ATOM 1411 C CA . GLY A 1 190 ? 11.037 3.341 -3.515 1.00 91.38 190 GLY A CA 1
ATOM 1412 C C . GLY A 1 190 ? 11.854 4.640 -3.469 1.00 91.38 190 GLY A C 1
ATOM 1413 O O . GLY A 1 190 ? 11.772 5.470 -2.546 1.00 91.38 190 GLY A O 1
ATOM 1414 N N . SER A 1 191 ? 12.639 4.817 -4.526 1.00 89.62 191 SER A N 1
ATOM 1415 C CA . SER A 1 191 ? 13.609 5.892 -4.755 1.00 89.62 191 SER A CA 1
ATOM 1416 C C . SER A 1 191 ? 12.986 7.245 -5.125 1.00 89.62 191 SER A C 1
ATOM 1418 O O . SER A 1 191 ? 13.650 8.274 -4.990 1.00 89.62 191 SER A O 1
ATOM 1420 N N . SER A 1 192 ? 11.710 7.283 -5.527 1.00 88.75 192 SER A N 1
ATOM 1421 C CA . SER A 1 192 ? 11.026 8.536 -5.880 1.00 88.75 192 SER A CA 1
ATOM 1422 C C . SER A 1 192 ? 10.936 9.528 -4.702 1.00 88.75 192 SER A C 1
ATOM 1424 O O . SER A 1 192 ? 10.992 9.118 -3.532 1.00 88.75 192 SER A O 1
ATOM 1426 N N . PRO A 1 193 ? 10.768 10.843 -4.967 1.00 88.81 193 PRO A N 1
ATOM 1427 C CA . PRO A 1 193 ? 10.562 11.851 -3.930 1.00 88.81 193 PRO A CA 1
ATOM 1428 C C . PRO A 1 193 ? 9.429 11.467 -2.980 1.00 88.81 193 PRO A C 1
ATOM 1430 O O . PRO A 1 193 ? 8.365 11.028 -3.406 1.00 88.81 193 PRO A O 1
ATOM 1433 N N . LYS A 1 194 ? 9.625 11.640 -1.670 1.00 86.06 194 LYS A N 1
ATOM 1434 C CA . LYS A 1 194 ? 8.675 11.109 -0.677 1.00 86.06 194 LYS A CA 1
ATOM 1435 C C . LYS A 1 194 ? 7.285 11.755 -0.766 1.00 86.06 194 LYS A C 1
ATOM 1437 O O . LYS A 1 194 ? 6.283 11.085 -0.557 1.00 86.06 194 LYS A O 1
ATOM 1442 N N . ASN A 1 195 ? 7.218 13.015 -1.190 1.00 86.06 195 ASN A N 1
ATOM 1443 C CA . ASN A 1 195 ? 5.968 13.727 -1.463 1.00 86.06 195 ASN A CA 1
ATOM 1444 C C . ASN A 1 195 ? 5.227 13.253 -2.729 1.00 86.06 195 ASN A C 1
ATOM 1446 O O . ASN A 1 195 ? 4.089 13.667 -2.932 1.00 86.06 195 ASN A O 1
ATOM 1450 N N . ALA A 1 196 ? 5.838 12.414 -3.572 1.00 87.25 196 ALA A N 1
ATOM 1451 C CA . ALA A 1 196 ? 5.171 11.825 -4.732 1.00 87.25 196 ALA A CA 1
ATOM 1452 C C . ALA A 1 196 ? 4.183 10.717 -4.334 1.00 87.25 196 ALA A C 1
ATOM 1454 O O . ALA A 1 196 ? 3.265 10.420 -5.097 1.00 87.25 196 ALA A O 1
ATOM 1455 N N . TYR A 1 197 ? 4.351 10.112 -3.154 1.00 91.94 197 TYR A N 1
ATOM 1456 C CA . TYR A 1 197 ? 3.554 8.973 -2.707 1.00 91.94 197 TYR A CA 1
ATOM 1457 C C . TYR A 1 197 ? 2.300 9.414 -1.955 1.00 91.94 197 TYR A C 1
ATOM 1459 O O . TYR A 1 197 ? 2.367 10.061 -0.908 1.00 91.94 197 TYR A O 1
ATOM 1467 N N . THR A 1 198 ? 1.146 8.994 -2.461 1.00 93.69 198 THR A N 1
ATOM 1468 C CA . THR A 1 198 ? -0.153 9.137 -1.807 1.00 93.69 198 THR A CA 1
ATOM 1469 C C . THR A 1 198 ? -0.804 7.771 -1.692 1.00 93.69 198 THR A C 1
ATOM 1471 O O . THR A 1 198 ? -1.151 7.141 -2.687 1.00 93.69 198 THR A O 1
ATOM 1474 N N . LEU A 1 199 ? -1.007 7.314 -0.466 1.00 96.19 199 LEU A N 1
ATOM 1475 C CA . LEU A 1 199 ? -1.707 6.067 -0.202 1.00 96.19 199 LEU A CA 1
ATOM 1476 C C . LEU A 1 199 ? -3.137 6.384 0.211 1.00 96.19 199 LEU A C 1
ATOM 1478 O O . LEU A 1 199 ? -3.397 7.358 0.919 1.00 96.19 199 LEU A O 1
ATOM 1482 N N . THR A 1 200 ? -4.086 5.572 -0.224 1.00 97.00 200 THR A N 1
ATOM 1483 C CA . THR A 1 200 ? -5.498 5.787 0.085 1.00 97.00 200 THR A CA 1
ATOM 1484 C C . THR A 1 200 ? -6.173 4.492 0.487 1.00 97.00 200 THR A C 1
ATOM 1486 O O . THR A 1 200 ? -5.761 3.404 0.101 1.00 97.00 200 THR A O 1
ATOM 1489 N N . THR A 1 201 ? -7.201 4.629 1.311 1.00 97.62 201 THR A N 1
ATOM 1490 C CA . THR A 1 201 ? -8.105 3.562 1.740 1.00 97.62 201 THR A CA 1
ATOM 1491 C C . THR A 1 201 ? -9.528 4.124 1.739 1.00 97.62 201 THR A C 1
ATOM 1493 O O . THR A 1 201 ? -9.698 5.347 1.634 1.00 97.62 201 THR A O 1
ATOM 1496 N N . PRO A 1 202 ? -10.571 3.295 1.922 1.00 97.00 202 PRO A N 1
ATOM 1497 C CA . PRO A 1 202 ? -11.945 3.787 1.984 1.00 97.00 202 PRO A CA 1
ATOM 1498 C C . PRO A 1 202 ? -12.184 4.881 3.040 1.00 97.00 202 PRO A C 1
ATOM 1500 O O . PRO A 1 202 ? -13.061 5.722 2.855 1.00 97.00 202 PRO A O 1
ATOM 1503 N N . VAL A 1 203 ? -11.413 4.896 4.136 1.00 97.56 203 VAL A N 1
ATOM 1504 C CA . VAL A 1 203 ? -11.615 5.835 5.257 1.00 97.56 203 VAL A CA 1
ATOM 1505 C C . VAL A 1 203 ? -10.441 6.776 5.519 1.00 97.56 203 VAL A C 1
ATOM 1507 O O . VAL A 1 203 ? -10.600 7.723 6.291 1.00 97.56 203 VAL A O 1
ATOM 1510 N N . ALA A 1 204 ? -9.288 6.573 4.878 1.00 97.44 204 ALA A N 1
ATOM 1511 C CA . ALA A 1 204 ? -8.066 7.319 5.170 1.00 97.44 204 ALA A CA 1
ATOM 1512 C C . ALA A 1 204 ? -7.255 7.685 3.922 1.00 97.44 204 ALA A C 1
ATOM 1514 O O . ALA A 1 204 ? -7.232 6.952 2.932 1.00 97.44 204 ALA A O 1
ATOM 1515 N N . THR A 1 205 ? -6.528 8.791 4.020 1.00 96.94 205 THR A N 1
ATOM 1516 C CA . THR A 1 205 ? -5.444 9.174 3.114 1.00 96.94 205 THR A CA 1
ATOM 1517 C C . THR A 1 205 ? -4.151 9.197 3.922 1.00 96.94 205 THR A C 1
ATOM 1519 O O . THR A 1 205 ? -4.118 9.776 5.008 1.00 96.94 205 THR A O 1
ATOM 1522 N N . LEU A 1 206 ? -3.095 8.573 3.406 1.00 96.06 206 LEU A N 1
ATOM 1523 C CA . LEU A 1 206 ? -1.787 8.526 4.041 1.00 96.06 206 LEU A CA 1
ATOM 1524 C C . LEU A 1 206 ? -0.749 9.191 3.139 1.00 96.06 206 LEU A C 1
ATOM 1526 O O . LEU A 1 206 ? -0.551 8.792 1.990 1.00 96.06 206 LEU A O 1
ATOM 1530 N N . GLY A 1 207 ? -0.094 10.214 3.676 1.00 91.81 207 GLY A N 1
ATOM 1531 C CA . GLY A 1 207 ? 1.067 10.847 3.073 1.00 91.81 207 GLY A CA 1
ATOM 1532 C C . GLY A 1 207 ? 2.337 10.215 3.620 1.00 91.81 207 GLY A C 1
ATOM 1533 O O . GLY A 1 207 ? 2.545 10.169 4.833 1.00 91.81 207 GLY A O 1
ATOM 1534 N N . VAL A 1 208 ? 3.203 9.753 2.728 1.00 87.69 208 VAL A N 1
ATOM 1535 C CA . VAL A 1 208 ? 4.427 9.061 3.116 1.00 87.69 208 VAL A CA 1
ATOM 1536 C C . VAL A 1 208 ? 5.591 10.049 3.253 1.00 87.69 208 VAL A C 1
ATOM 1538 O O . VAL A 1 208 ? 5.866 10.835 2.353 1.00 87.69 208 VAL A O 1
ATOM 1541 N N . ARG A 1 209 ? 6.334 9.984 4.366 1.00 84.25 209 ARG A N 1
ATOM 1542 C CA . ARG A 1 209 ? 7.585 10.732 4.583 1.00 84.25 209 ARG A CA 1
ATOM 1543 C C . ARG A 1 209 ? 8.770 9.769 4.739 1.00 84.25 209 ARG A C 1
ATOM 1545 O O . ARG A 1 209 ? 9.464 9.780 5.748 1.00 84.25 209 ARG A O 1
ATOM 1552 N N . GLY A 1 210 ? 8.982 8.926 3.722 1.00 70.12 210 GLY A N 1
ATOM 1553 C CA . GLY A 1 210 ? 10.123 7.999 3.635 1.00 70.12 210 GLY A CA 1
ATOM 1554 C C . GLY A 1 210 ? 9.983 6.742 4.484 1.00 70.12 210 GLY A C 1
ATOM 1555 O O . GLY A 1 210 ? 10.903 6.424 5.225 1.00 70.12 210 GLY A O 1
ATOM 1556 N N . THR A 1 211 ? 8.832 6.065 4.413 1.00 88.19 211 THR A N 1
ATOM 1557 C CA . THR A 1 211 ? 8.459 5.049 5.404 1.00 88.19 211 THR A CA 1
ATOM 1558 C C . THR A 1 211 ? 8.169 3.656 4.845 1.00 88.19 211 THR A C 1
ATOM 1560 O O . THR A 1 211 ? 7.769 3.500 3.687 1.00 88.19 211 THR A O 1
ATOM 1563 N N . ILE A 1 212 ? 8.353 2.662 5.721 1.00 93.62 212 ILE A N 1
ATOM 1564 C CA . ILE A 1 212 ? 7.724 1.343 5.650 1.00 93.62 212 ILE A CA 1
ATOM 1565 C C . ILE A 1 212 ? 6.477 1.349 6.545 1.00 93.62 212 ILE A C 1
ATOM 1567 O O . ILE A 1 212 ? 6.560 1.670 7.735 1.00 93.62 212 ILE A O 1
ATOM 1571 N N . LEU A 1 213 ? 5.334 0.958 5.982 1.00 95.38 213 LEU A N 1
ATOM 1572 C CA . LEU A 1 213 ? 4.038 0.925 6.659 1.00 95.38 213 LEU A CA 1
ATOM 1573 C C . LEU A 1 213 ? 3.398 -0.454 6.572 1.00 95.38 213 LEU A C 1
ATOM 1575 O O . LEU A 1 213 ? 3.361 -1.054 5.499 1.00 95.38 213 LEU A O 1
ATOM 1579 N N . ASP A 1 214 ? 2.794 -0.881 7.676 1.00 95.81 214 ASP A N 1
ATOM 1580 C CA . ASP A 1 214 ? 1.851 -1.996 7.690 1.00 95.81 214 ASP A CA 1
ATOM 1581 C C . ASP A 1 214 ? 0.432 -1.433 7.713 1.00 95.81 214 ASP A C 1
ATOM 1583 O O . ASP A 1 214 ? 0.092 -0.594 8.551 1.00 95.81 214 ASP A O 1
ATOM 1587 N N . ILE A 1 215 ? -0.400 -1.875 6.775 1.00 96.56 215 ILE A N 1
ATOM 1588 C CA . ILE A 1 215 ? -1.745 -1.343 6.559 1.00 96.56 215 ILE A CA 1
ATOM 1589 C C . ILE A 1 215 ? -2.732 -2.505 6.585 1.00 96.56 215 ILE A C 1
ATOM 1591 O O . ILE A 1 215 ? -2.599 -3.464 5.828 1.00 96.56 215 ILE A O 1
ATOM 1595 N N . HIS A 1 216 ? -3.759 -2.398 7.423 1.00 96.69 216 HIS A N 1
ATOM 1596 C CA . HIS A 1 216 ? -4.863 -3.347 7.458 1.00 96.69 216 HIS A CA 1
ATOM 1597 C C . HIS A 1 216 ? -6.187 -2.635 7.220 1.00 96.69 216 HIS A C 1
ATOM 1599 O O . HIS A 1 216 ? -6.615 -1.789 8.010 1.00 96.69 216 HIS A O 1
ATOM 1605 N N . VAL A 1 217 ? -6.834 -2.968 6.109 1.00 97.12 217 VAL A N 1
ATOM 1606 C CA . VAL A 1 217 ? -8.083 -2.356 5.666 1.00 97.12 217 VAL A CA 1
ATOM 1607 C C . VAL A 1 217 ? -9.232 -3.314 5.943 1.00 97.12 217 VAL A C 1
ATOM 1609 O O . VAL A 1 217 ? -9.402 -4.334 5.272 1.00 97.12 217 VAL A O 1
ATOM 1612 N N . LEU A 1 218 ? -10.032 -2.950 6.940 1.00 94.81 218 LEU A N 1
ATOM 1613 C CA . LEU A 1 218 ? -11.251 -3.629 7.355 1.00 94.81 218 LEU A CA 1
ATOM 1614 C C . LEU A 1 218 ? -12.470 -2.819 6.901 1.00 94.81 218 LEU A C 1
ATOM 1616 O O . LEU A 1 218 ? -12.376 -1.662 6.484 1.00 94.81 218 LEU A O 1
ATOM 1620 N N . GLN A 1 219 ? -13.655 -3.408 7.032 1.00 93.88 219 GLN A N 1
ATOM 1621 C CA . GLN A 1 219 ? -14.896 -2.695 6.757 1.00 93.88 219 GLN A CA 1
ATOM 1622 C C . GLN A 1 219 ? -15.057 -1.500 7.714 1.00 93.88 219 GLN A C 1
ATOM 1624 O O . GLN A 1 219 ? -15.151 -1.667 8.928 1.00 93.88 219 GLN A O 1
ATOM 1629 N N . GLY A 1 220 ? -15.070 -0.284 7.159 1.00 94.31 220 GLY A N 1
ATOM 1630 C CA . GLY A 1 220 ? -15.280 0.963 7.906 1.00 94.31 220 GLY A CA 1
ATOM 1631 C C . GLY A 1 220 ? -14.111 1.414 8.789 1.00 94.31 220 GLY A C 1
ATOM 1632 O O . GLY A 1 220 ? -14.235 2.428 9.480 1.00 94.31 220 GLY A O 1
ATOM 1633 N N . ARG A 1 221 ? -12.981 0.696 8.776 1.00 95.56 221 ARG A N 1
ATOM 1634 C CA . ARG A 1 221 ? -11.826 0.996 9.626 1.00 95.56 221 ARG A CA 1
ATOM 1635 C C . ARG A 1 221 ? -10.515 0.593 8.964 1.00 95.56 221 ARG A C 1
ATOM 1637 O O . ARG A 1 221 ? -10.395 -0.510 8.443 1.00 95.56 221 ARG A O 1
ATOM 1644 N N . THR A 1 222 ? -9.506 1.443 9.080 1.00 97.38 222 THR A N 1
ATOM 1645 C CA . THR A 1 222 ? -8.138 1.154 8.640 1.00 97.38 222 THR A CA 1
ATOM 1646 C C . THR A 1 222 ? -7.199 1.247 9.831 1.00 97.38 222 THR A C 1
ATOM 1648 O O . THR A 1 222 ? -7.257 2.211 10.591 1.00 97.38 222 THR A O 1
ATOM 1651 N N . VAL A 1 223 ? -6.339 0.248 10.000 1.00 96.88 223 VAL A N 1
ATOM 1652 C CA . VAL A 1 223 ? -5.260 0.250 10.993 1.00 96.88 223 VAL A CA 1
ATOM 1653 C C . VAL A 1 223 ? -3.949 0.465 10.253 1.00 96.88 223 VAL A C 1
ATOM 1655 O O . VAL A 1 223 ? -3.689 -0.217 9.264 1.00 96.88 223 VAL A O 1
ATOM 1658 N N . VAL A 1 224 ? -3.149 1.426 10.704 1.00 96.50 224 VAL A N 1
ATOM 1659 C CA . VAL A 1 224 ? -1.863 1.767 10.090 1.00 96.50 224 VAL A CA 1
ATOM 1660 C C . VAL A 1 224 ? -0.800 1.754 11.167 1.00 96.50 224 VAL A C 1
ATOM 1662 O O . VAL A 1 224 ? -0.915 2.492 12.146 1.00 96.50 224 VAL A O 1
ATOM 1665 N N . THR A 1 225 ? 0.242 0.963 10.956 1.00 95.56 225 THR A N 1
ATOM 1666 C CA . THR A 1 225 ? 1.386 0.864 11.859 1.00 95.56 225 THR A CA 1
ATOM 1667 C C . THR A 1 225 ? 2.636 1.347 11.145 1.00 95.56 225 THR A C 1
ATOM 1669 O O . THR A 1 225 ? 2.953 0.902 10.040 1.00 95.56 225 THR A O 1
ATOM 1672 N N . LEU A 1 226 ? 3.352 2.265 11.788 1.00 95.31 226 LEU A N 1
ATOM 1673 C CA . LEU A 1 226 ? 4.637 2.752 11.313 1.00 95.31 226 LEU A CA 1
ATOM 1674 C C . LEU A 1 226 ? 5.728 1.731 11.640 1.00 95.31 226 LEU A C 1
ATOM 1676 O O . LEU A 1 226 ? 5.960 1.442 12.812 1.00 95.31 226 LEU A O 1
ATOM 1680 N N . VAL A 1 227 ? 6.408 1.203 10.624 1.00 93.06 227 VAL A N 1
ATOM 1681 C CA . VAL A 1 227 ? 7.534 0.276 10.812 1.00 93.06 227 VAL A CA 1
ATOM 1682 C C . VAL A 1 227 ? 8.850 1.049 10.851 1.00 93.06 227 VAL A C 1
ATOM 1684 O O . VAL A 1 227 ? 9.641 0.866 11.768 1.00 93.06 227 VAL A O 1
ATOM 1687 N N . GLU A 1 228 ? 9.061 1.960 9.903 1.00 93.00 228 GLU A N 1
ATOM 1688 C CA . GLU A 1 228 ? 10.281 2.772 9.800 1.00 93.00 228 GLU A CA 1
ATOM 1689 C C . GLU A 1 228 ? 9.966 4.120 9.151 1.00 93.00 228 GLU A C 1
ATOM 1691 O O . GLU A 1 228 ? 9.132 4.153 8.257 1.00 93.00 228 GLU A O 1
ATOM 1696 N N . GLY A 1 229 ? 10.625 5.215 9.538 1.00 93.25 229 GLY A N 1
ATOM 1697 C CA . GLY A 1 229 ? 10.448 6.541 8.926 1.00 93.25 229 GLY A CA 1
ATOM 1698 C C . GLY A 1 229 ? 9.335 7.360 9.583 1.00 93.25 229 GLY A C 1
ATOM 1699 O O . GLY A 1 229 ? 9.194 7.343 10.802 1.00 93.25 229 GLY A O 1
ATOM 1700 N N . ALA A 1 230 ? 8.547 8.090 8.789 1.00 94.31 230 ALA A N 1
ATOM 1701 C CA . ALA A 1 230 ? 7.397 8.854 9.275 1.00 94.31 230 ALA A CA 1
ATOM 1702 C C . ALA A 1 230 ? 6.236 8.870 8.265 1.00 94.31 230 ALA A C 1
ATOM 1704 O O . ALA A 1 230 ? 6.442 8.794 7.051 1.00 94.31 230 ALA A O 1
ATOM 1705 N N . THR A 1 231 ? 5.003 9.025 8.751 1.00 95.81 231 THR A N 1
ATOM 1706 C CA . THR A 1 231 ? 3.802 9.147 7.908 1.00 95.81 231 THR A CA 1
ATOM 1707 C C . THR A 1 231 ? 2.793 10.120 8.500 1.00 95.81 231 THR A C 1
ATOM 1709 O O . THR A 1 231 ? 2.657 10.229 9.715 1.00 95.81 231 THR A O 1
ATOM 1712 N N . HIS A 1 232 ? 2.052 10.799 7.629 1.00 95.88 232 HIS A N 1
ATOM 1713 C CA . HIS A 1 232 ? 0.927 11.650 7.998 1.00 95.88 232 HIS A CA 1
ATOM 1714 C C . HIS A 1 232 ? -0.374 10.951 7.606 1.00 95.88 232 HIS A C 1
ATOM 1716 O O . HIS A 1 232 ? -0.594 10.678 6.426 1.00 95.88 232 HIS A O 1
ATOM 1722 N N . VAL A 1 233 ? -1.227 10.628 8.574 1.00 96.88 233 VAL A N 1
ATOM 1723 C CA . VAL A 1 233 ? -2.454 9.858 8.344 1.00 96.88 233 VAL A CA 1
ATOM 1724 C C . VAL A 1 233 ? -3.665 10.727 8.632 1.00 96.88 233 VAL A C 1
ATOM 1726 O O . VAL A 1 233 ? -3.861 11.163 9.760 1.00 96.88 233 VAL A O 1
ATOM 1729 N N . CYS A 1 234 ? -4.512 10.934 7.630 1.00 97.56 234 CYS A N 1
ATOM 1730 C CA . CYS A 1 234 ? -5.755 11.684 7.762 1.00 97.56 234 CYS A CA 1
ATOM 1731 C C . CYS A 1 234 ? -6.964 10.804 7.465 1.00 97.56 234 CYS A C 1
ATOM 1733 O O . CYS A 1 234 ? -6.920 9.927 6.603 1.00 97.56 234 CYS A O 1
ATOM 1735 N N . THR A 1 235 ? -8.092 11.100 8.107 1.00 97.94 235 THR A N 1
ATOM 1736 C CA . THR A 1 235 ? -9.403 10.638 7.622 1.00 97.94 235 THR A CA 1
ATOM 1737 C C . THR A 1 235 ? -9.636 11.121 6.189 1.00 97.94 235 THR A C 1
ATOM 1739 O O . THR A 1 235 ? -9.113 12.162 5.784 1.00 97.94 235 THR A O 1
ATOM 1742 N N . ARG A 1 236 ? -10.486 10.429 5.422 1.00 95.75 236 ARG A N 1
ATOM 1743 C CA . ARG A 1 236 ? -10.804 10.821 4.037 1.00 95.75 236 ARG A CA 1
ATOM 1744 C C . ARG A 1 236 ? -11.384 12.237 3.928 1.00 95.75 236 ARG A C 1
ATOM 1746 O O . ARG A 1 236 ? -11.202 12.894 2.911 1.00 95.75 236 ARG A O 1
ATOM 1753 N N . SER A 1 237 ? -12.038 12.709 4.993 1.00 95.12 237 SER A N 1
ATOM 1754 C CA . SER A 1 237 ? -12.572 14.073 5.102 1.00 95.12 237 SER A CA 1
ATOM 1755 C C . SER A 1 237 ? -11.517 15.152 5.384 1.00 95.12 237 SER A C 1
ATOM 1757 O O . SER A 1 237 ? -11.839 16.332 5.327 1.00 95.12 237 SER A O 1
ATOM 1759 N N . GLY A 1 238 ? -10.294 14.771 5.769 1.00 94.31 238 GLY A N 1
ATOM 1760 C CA . GLY A 1 238 ? -9.235 15.696 6.190 1.00 94.31 238 GLY A CA 1
ATOM 1761 C C . GLY A 1 238 ? -9.450 16.356 7.560 1.00 94.31 238 GLY A C 1
ATOM 1762 O O . GLY A 1 238 ? -8.587 17.092 8.017 1.00 94.31 238 GLY A O 1
ATOM 1763 N N . ARG A 1 239 ? -10.568 16.089 8.250 1.00 94.75 239 ARG A N 1
ATOM 1764 C CA . ARG A 1 239 ? -10.925 16.758 9.520 1.00 94.75 239 ARG A CA 1
ATOM 1765 C C . ARG A 1 239 ? -10.114 16.302 10.732 1.00 94.75 239 ARG A C 1
ATOM 1767 O O . ARG A 1 239 ? -10.051 17.005 11.732 1.00 94.75 239 ARG A O 1
ATOM 1774 N N . SER A 1 240 ? -9.550 15.104 10.665 1.00 97.31 240 SER A N 1
ATOM 1775 C CA . SER A 1 240 ? -8.745 14.507 11.727 1.00 97.31 240 SER A CA 1
ATOM 1776 C C . SER A 1 240 ? -7.520 13.876 11.091 1.00 97.31 240 SER A C 1
ATOM 1778 O O . SER A 1 240 ? -7.660 13.071 10.163 1.00 97.31 240 SER A O 1
ATOM 1780 N N . CYS A 1 241 ? -6.350 14.282 11.579 1.00 97.19 241 CYS A N 1
ATOM 1781 C CA . CYS A 1 241 ? -5.048 13.844 11.107 1.00 97.19 241 CYS A CA 1
ATOM 1782 C C . CYS A 1 241 ? -4.130 13.548 12.293 1.00 97.19 241 CYS A C 1
ATOM 1784 O O . CYS A 1 241 ? -4.218 14.192 13.338 1.00 97.19 241 CYS A O 1
ATOM 1786 N N . VAL A 1 242 ? -3.259 12.564 12.114 1.00 97.00 242 VAL A N 1
ATOM 1787 C CA . VAL A 1 242 ? -2.297 12.081 13.100 1.00 97.00 242 VAL A CA 1
ATOM 1788 C C . VAL A 1 242 ? -0.979 11.825 12.380 1.00 97.00 242 VAL A C 1
ATOM 1790 O O . VAL A 1 242 ? -0.948 11.121 11.370 1.00 97.00 242 VAL A O 1
ATOM 1793 N N . ASP A 1 243 ? 0.113 12.370 12.906 1.00 96.38 243 ASP A N 1
ATOM 1794 C CA . ASP A 1 243 ? 1.461 12.018 12.467 1.00 96.38 243 ASP A CA 1
ATOM 1795 C C . ASP A 1 243 ? 1.966 10.799 13.251 1.00 96.38 243 ASP A C 1
ATOM 1797 O O . ASP A 1 243 ? 1.897 10.763 14.481 1.00 96.38 243 ASP A O 1
ATOM 1801 N N . LEU A 1 244 ? 2.497 9.809 12.532 1.00 95.38 244 LEU A N 1
ATOM 1802 C CA . LEU A 1 244 ? 3.314 8.743 13.104 1.00 95.38 244 LEU A CA 1
ATOM 1803 C C . LEU A 1 244 ? 4.775 9.087 12.821 1.00 95.38 244 LEU A C 1
ATOM 1805 O O . LEU A 1 244 ? 5.159 9.251 11.660 1.00 95.38 244 LEU A O 1
ATOM 1809 N N . ILE A 1 245 ? 5.577 9.205 13.873 1.00 95.31 245 ILE A N 1
ATOM 1810 C CA . ILE A 1 245 ? 6.991 9.609 13.811 1.00 95.31 245 ILE A CA 1
ATOM 1811 C C . ILE A 1 245 ? 7.928 8.631 14.526 1.00 95.31 245 ILE A C 1
ATOM 1813 O O . ILE A 1 245 ? 9.141 8.736 14.380 1.00 95.31 245 ILE A O 1
ATOM 1817 N N . LEU A 1 246 ? 7.384 7.694 15.308 1.00 94.06 246 LEU A N 1
ATOM 1818 C CA . LEU A 1 246 ? 8.154 6.668 16.005 1.00 94.06 246 LEU A CA 1
ATOM 1819 C C . LEU A 1 246 ? 7.738 5.270 15.522 1.00 94.06 246 LEU A C 1
ATOM 1821 O O . LEU A 1 246 ? 6.535 4.983 15.482 1.00 94.06 246 LEU A O 1
ATOM 1825 N N . PRO A 1 247 ? 8.699 4.380 15.214 1.00 92.88 247 PRO A N 1
ATOM 1826 C CA . PRO A 1 247 ? 8.421 2.977 14.925 1.00 92.88 247 PRO A CA 1
ATOM 1827 C C . PRO A 1 247 ? 7.520 2.320 15.977 1.00 92.88 247 PRO A C 1
ATOM 1829 O O . PRO A 1 247 ? 7.659 2.547 17.179 1.00 92.88 247 PRO A O 1
ATOM 1832 N N . GLY A 1 248 ? 6.577 1.504 15.518 1.00 91.31 248 GLY A N 1
ATOM 1833 C CA . GLY A 1 248 ? 5.581 0.826 16.345 1.00 91.31 248 GLY A CA 1
ATOM 1834 C C . GLY A 1 248 ? 4.361 1.676 16.708 1.00 91.31 248 GLY A C 1
ATOM 1835 O O . GLY A 1 248 ? 3.383 1.128 17.225 1.00 91.31 248 GLY A O 1
ATOM 1836 N N . GLN A 1 249 ? 4.354 2.985 16.421 1.00 94.69 249 GLN A N 1
ATOM 1837 C CA . GLN A 1 249 ? 3.133 3.778 16.555 1.00 94.69 249 GLN A CA 1
ATOM 1838 C C . GLN A 1 249 ? 2.062 3.254 15.603 1.00 94.69 249 GLN A C 1
ATOM 1840 O O . GLN A 1 249 ? 2.313 3.021 14.420 1.00 94.69 249 GLN A O 1
ATOM 1845 N N . THR A 1 250 ? 0.858 3.078 16.140 1.00 95.88 250 THR A N 1
ATOM 1846 C CA . THR A 1 250 ? -0.296 2.592 15.390 1.00 95.88 250 THR A CA 1
ATOM 1847 C C . THR A 1 250 ? -1.427 3.602 15.487 1.00 95.88 250 THR A C 1
ATOM 1849 O O . THR A 1 250 ? -1.719 4.112 16.570 1.00 95.88 250 THR A O 1
ATOM 1852 N N . VAL A 1 251 ? -2.086 3.879 14.367 1.00 96.56 251 VAL A N 1
ATOM 1853 C CA . VAL A 1 251 ? -3.313 4.676 14.311 1.00 96.56 251 VAL A CA 1
ATOM 1854 C C . VAL A 1 251 ? -4.450 3.822 13.781 1.00 96.56 251 VAL A C 1
ATOM 1856 O O . VAL A 1 251 ? -4.297 3.047 12.837 1.00 96.56 251 VAL A O 1
ATOM 1859 N N . VAL A 1 252 ? -5.611 3.989 14.396 1.00 97.00 252 VAL A N 1
ATOM 1860 C CA . VAL A 1 252 ? -6.871 3.447 13.907 1.00 97.00 252 VAL A CA 1
ATOM 1861 C C . VAL A 1 252 ? -7.666 4.600 13.323 1.00 97.00 252 VAL A C 1
ATOM 1863 O O . VAL A 1 252 ? -7.908 5.606 13.990 1.00 97.00 252 VAL A O 1
ATOM 1866 N N . VAL A 1 253 ? -8.063 4.450 12.066 1.00 97.56 253 VAL A N 1
ATOM 1867 C CA . VAL A 1 253 ? -8.815 5.451 11.318 1.00 97.56 253 VAL A CA 1
ATOM 1868 C C . VAL A 1 253 ? -10.194 4.907 10.995 1.00 97.56 253 VAL A C 1
ATOM 1870 O O . VAL A 1 253 ? -10.340 3.791 10.502 1.00 97.56 253 VAL A O 1
ATOM 1873 N N . THR A 1 254 ? -11.209 5.714 11.260 1.00 96.94 254 THR A N 1
ATOM 1874 C CA . THR A 1 254 ? -12.598 5.506 10.842 1.00 96.94 254 THR A CA 1
ATOM 1875 C C . THR A 1 254 ? -13.037 6.693 9.986 1.00 96.94 254 THR A C 1
ATOM 1877 O O . THR A 1 254 ? -12.299 7.664 9.823 1.00 96.94 254 THR A O 1
ATOM 1880 N N . ALA A 1 255 ? -14.264 6.668 9.463 1.00 94.06 255 ALA A N 1
ATOM 1881 C CA . ALA A 1 255 ? -14.820 7.826 8.758 1.00 94.06 255 ALA A CA 1
ATOM 1882 C C . ALA A 1 255 ? -14.901 9.099 9.635 1.00 94.06 255 ALA A C 1
ATOM 1884 O O . ALA A 1 255 ? -14.938 10.212 9.105 1.00 94.06 255 ALA A O 1
ATOM 1885 N N . ALA A 1 256 ? -14.938 8.943 10.964 1.00 94.00 256 ALA A N 1
ATOM 1886 C CA . ALA A 1 256 ? -15.103 10.043 11.910 1.00 94.00 256 ALA A CA 1
ATOM 1887 C C . ALA A 1 256 ? -13.771 10.599 12.434 1.00 94.00 256 ALA A C 1
ATOM 1889 O O . ALA A 1 256 ? -13.631 11.814 12.572 1.00 94.00 256 ALA A O 1
ATOM 1890 N N . SER A 1 257 ? -12.802 9.733 12.737 1.00 96.19 257 SER A N 1
ATOM 1891 C CA . SER A 1 257 ? -11.576 10.126 13.440 1.00 96.19 257 SER A CA 1
ATOM 1892 C C . SER A 1 257 ? -10.380 9.236 13.104 1.00 96.19 257 SER A C 1
ATOM 1894 O O . SER A 1 257 ? -10.536 8.075 12.720 1.00 96.19 257 SER A O 1
ATOM 1896 N N . ALA A 1 258 ? -9.182 9.793 13.285 1.00 96.94 258 ALA A N 1
ATOM 1897 C CA . ALA A 1 258 ? -7.916 9.076 13.358 1.00 96.94 258 ALA A CA 1
ATOM 1898 C C . ALA A 1 258 ? -7.386 9.176 14.796 1.00 96.94 258 ALA A C 1
ATOM 1900 O O . ALA A 1 258 ? -7.285 10.275 15.342 1.00 96.94 258 ALA A O 1
ATOM 1901 N N . GLN A 1 259 ? -7.087 8.043 15.433 1.00 95.81 259 GLN A N 1
ATOM 1902 C CA . GLN A 1 259 ? -6.660 7.995 16.834 1.00 95.81 259 GLN A CA 1
ATOM 1903 C C . GLN A 1 259 ? -5.468 7.059 17.013 1.00 95.81 259 GLN A C 1
ATOM 1905 O O . GLN A 1 259 ? -5.507 5.905 16.577 1.00 95.81 259 GLN A O 1
ATOM 1910 N N . LEU A 1 260 ? -4.411 7.554 17.664 1.00 94.38 260 LEU A N 1
ATOM 1911 C CA . LEU A 1 260 ? -3.301 6.711 18.100 1.00 94.38 260 LEU A CA 1
ATOM 1912 C C . LEU A 1 260 ? -3.813 5.649 19.070 1.00 94.38 260 LEU A C 1
ATOM 1914 O O . LEU A 1 260 ? -4.655 5.917 19.927 1.00 94.38 260 LEU A O 1
ATOM 1918 N N . THR A 1 261 ? -3.276 4.445 18.953 1.00 90.94 261 THR A N 1
ATOM 1919 C CA . THR A 1 261 ? -3.601 3.335 19.838 1.00 90.94 261 THR A CA 1
ATOM 1920 C C . THR A 1 261 ? -2.354 2.537 20.169 1.00 90.94 261 THR A C 1
ATOM 1922 O O . THR A 1 261 ? -1.426 2.419 19.371 1.00 90.94 261 THR A O 1
ATOM 1925 N N . THR A 1 262 ? -2.346 1.963 21.365 1.00 80.06 262 THR A N 1
ATOM 1926 C CA . THR A 1 262 ? -1.309 1.039 21.826 1.00 80.06 262 THR A CA 1
ATOM 1927 C C . THR A 1 262 ? -1.793 -0.408 21.865 1.00 80.06 262 THR A C 1
ATOM 1929 O O . THR A 1 262 ? -0.957 -1.303 21.997 1.00 80.06 262 THR A O 1
ATOM 1932 N N . THR A 1 263 ? -3.107 -0.639 21.730 1.00 72.19 263 THR A N 1
ATOM 1933 C CA . THR A 1 263 ? -3.767 -1.942 21.912 1.00 72.19 263 THR A CA 1
ATOM 1934 C C . THR A 1 263 ? -4.102 -2.639 20.597 1.00 72.19 263 THR A C 1
ATOM 1936 O O . THR A 1 263 ? -3.995 -3.856 20.514 1.00 72.19 263 THR A O 1
ATOM 1939 N N . SER A 1 264 ? -4.459 -1.896 19.547 1.00 67.62 264 SER A N 1
ATOM 1940 C CA . SER A 1 264 ? -4.772 -2.466 18.228 1.00 67.62 264 SER A CA 1
ATOM 1941 C C . SER A 1 264 ? -3.551 -2.417 17.311 1.00 67.62 264 SER A C 1
ATOM 1943 O O . SER A 1 264 ? -3.573 -1.726 16.294 1.00 67.62 264 SER A O 1
ATOM 1945 N N . ARG A 1 265 ? -2.483 -3.133 17.680 1.00 70.69 265 ARG A N 1
ATOM 1946 C CA . ARG A 1 265 ? -1.267 -3.254 16.865 1.00 70.69 265 ARG A CA 1
ATOM 1947 C C . ARG A 1 265 ? -1.495 -4.301 15.782 1.00 70.69 265 ARG A C 1
ATOM 1949 O O . ARG A 1 265 ? -1.481 -5.491 16.065 1.00 70.69 265 ARG A O 1
ATOM 1956 N N . PHE A 1 266 ? -1.726 -3.860 14.553 1.00 81.69 266 PHE A N 1
ATOM 1957 C CA . PHE A 1 266 ? -1.588 -4.745 13.402 1.00 81.69 266 PHE A CA 1
ATOM 1958 C C . PHE A 1 266 ? -0.135 -4.709 12.936 1.00 81.69 266 PHE A C 1
ATOM 1960 O O . PHE A 1 266 ? 0.435 -3.627 12.801 1.00 81.69 266 PHE A O 1
ATOM 1967 N N . THR A 1 267 ? 0.453 -5.865 12.655 1.00 82.50 267 THR A N 1
ATOM 1968 C CA . THR A 1 267 ? 1.735 -5.939 11.953 1.00 82.50 267 THR A CA 1
ATOM 1969 C C . THR A 1 267 ? 1.619 -6.944 10.830 1.00 82.50 267 THR A C 1
ATOM 1971 O O . THR A 1 267 ? 1.093 -8.035 11.031 1.00 82.50 267 THR A O 1
ATOM 1974 N N . PHE A 1 268 ? 2.178 -6.616 9.674 1.00 83.06 268 PHE A N 1
ATOM 1975 C CA . PHE A 1 268 ? 2.209 -7.515 8.526 1.00 83.06 268 PHE A CA 1
ATOM 1976 C C . PHE A 1 268 ? 3.167 -8.703 8.743 1.00 83.06 268 PHE A C 1
ATOM 1978 O O . PHE A 1 268 ? 3.209 -9.621 7.930 1.00 83.06 268 PHE A O 1
ATOM 1985 N N . LEU A 1 269 ? 3.914 -8.717 9.859 1.00 78.19 269 LEU A N 1
ATOM 1986 C CA . LEU A 1 269 ? 4.847 -9.787 10.224 1.00 78.19 269 LEU A CA 1
ATOM 1987 C C . LEU A 1 269 ? 4.213 -11.181 10.237 1.00 78.19 269 LEU A C 1
ATOM 1989 O O . LEU A 1 269 ? 4.874 -12.142 9.855 1.00 78.19 269 LEU A O 1
ATOM 1993 N N . GLU A 1 270 ? 2.938 -11.292 10.608 1.00 74.62 270 GLU A N 1
ATOM 1994 C CA . GLU A 1 270 ? 2.220 -12.569 10.556 1.00 74.62 270 GLU A CA 1
ATOM 1995 C C . GLU A 1 270 ? 2.129 -13.099 9.119 1.00 74.62 270 GLU A C 1
ATOM 1997 O O . GLU A 1 270 ? 2.446 -14.259 8.866 1.00 74.62 270 GLU A O 1
ATOM 2002 N N . SER A 1 271 ? 1.808 -12.234 8.152 1.00 78.50 271 SER A N 1
ATOM 2003 C CA . SER A 1 271 ? 1.789 -12.595 6.729 1.00 78.50 271 SER A CA 1
ATOM 2004 C C . SER A 1 271 ? 3.186 -12.926 6.189 1.00 78.50 271 SER A C 1
ATOM 2006 O O . SER A 1 271 ? 3.305 -13.753 5.291 1.00 78.50 271 SER A O 1
ATOM 2008 N N . CYS A 1 272 ? 4.253 -12.353 6.759 1.00 78.31 272 CYS A N 1
ATOM 2009 C CA . CYS A 1 272 ? 5.628 -12.703 6.387 1.00 78.31 272 CYS A CA 1
ATOM 2010 C C . CYS A 1 272 ? 5.974 -14.161 6.706 1.00 78.31 272 CYS A C 1
ATOM 2012 O O . CYS A 1 272 ? 6.663 -14.803 5.921 1.00 78.31 272 CYS A O 1
ATOM 2014 N N . GLY A 1 273 ? 5.538 -14.660 7.870 1.00 67.31 273 GLY A N 1
ATOM 2015 C CA . GLY A 1 273 ? 5.846 -16.016 8.332 1.00 67.31 273 GLY A CA 1
ATOM 2016 C C . GLY A 1 273 ? 4.975 -17.100 7.699 1.00 67.31 273 GLY A C 1
ATOM 2017 O O . GLY A 1 273 ? 5.359 -18.265 7.706 1.00 67.31 273 GLY A O 1
ATOM 2018 N N . GLN A 1 274 ? 3.812 -16.725 7.159 1.00 64.38 274 GLN A N 1
ATOM 2019 C CA . GLN A 1 274 ? 2.909 -17.651 6.468 1.00 64.38 274 GLN A CA 1
ATOM 2020 C C . GLN A 1 274 ? 3.183 -17.773 4.965 1.00 64.38 274 GLN A C 1
ATOM 2022 O O . GLN A 1 274 ? 2.741 -18.745 4.358 1.00 64.38 274 GLN A O 1
ATOM 2027 N N . SER A 1 275 ? 3.923 -16.832 4.373 1.00 63.38 275 SER A N 1
ATOM 2028 C CA . SER A 1 275 ? 4.329 -16.920 2.969 1.00 63.38 275 SER A CA 1
ATOM 2029 C C . SER A 1 275 ? 5.413 -17.982 2.790 1.00 63.38 275 SER A C 1
ATOM 2031 O O . SER A 1 275 ? 6.483 -17.917 3.400 1.00 63.38 275 SER A O 1
ATOM 2033 N N . VAL A 1 276 ? 5.155 -18.945 1.904 1.00 59.16 276 VAL A N 1
ATOM 2034 C CA . VAL A 1 276 ? 6.100 -20.018 1.541 1.00 59.16 276 VAL A CA 1
ATOM 2035 C C . VAL A 1 276 ? 7.350 -19.497 0.822 1.00 59.16 276 VAL A C 1
ATOM 2037 O O . VAL A 1 276 ? 8.374 -20.176 0.797 1.00 59.16 276 VAL A O 1
ATOM 2040 N N . SER A 1 277 ? 7.293 -18.272 0.292 1.00 60.22 277 SER A N 1
ATOM 2041 C CA . SER A 1 277 ? 8.357 -17.663 -0.507 1.00 60.22 277 SER A CA 1
ATOM 2042 C C . SER A 1 277 ? 9.422 -16.914 0.313 1.00 60.22 277 SER A C 1
ATOM 2044 O O . SER A 1 277 ? 10.419 -16.470 -0.253 1.00 60.22 277 SER A O 1
ATOM 2046 N N . GLY A 1 278 ? 9.247 -16.727 1.633 1.00 60.62 278 GLY A N 1
ATOM 2047 C CA . GLY A 1 278 ? 10.238 -16.124 2.553 1.00 60.62 278 GLY A CA 1
ATOM 2048 C C . GLY A 1 278 ? 10.644 -14.657 2.285 1.00 60.62 278 GLY A C 1
ATOM 2049 O O . GLY A 1 278 ? 11.230 -14.007 3.148 1.00 60.62 278 GLY A O 1
ATOM 2050 N N . GLY A 1 279 ? 10.313 -14.103 1.115 1.00 77.44 279 GLY A N 1
ATOM 2051 C CA 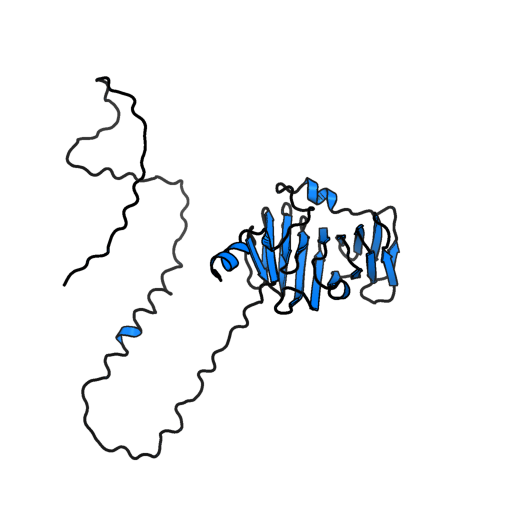. GLY A 1 279 ? 10.716 -12.777 0.633 1.00 77.44 279 GLY A CA 1
ATOM 2052 C C . GLY A 1 279 ? 9.627 -11.703 0.700 1.00 77.44 279 GLY A C 1
ATOM 2053 O O . GLY A 1 279 ? 9.851 -10.577 0.242 1.00 77.44 279 GLY A O 1
ATOM 2054 N N . LEU A 1 280 ? 8.455 -12.012 1.269 1.00 83.88 280 LEU A N 1
ATOM 2055 C CA . LEU A 1 280 ? 7.293 -11.115 1.261 1.00 83.88 280 LEU A CA 1
ATOM 2056 C C . LEU A 1 280 ? 7.555 -9.793 2.000 1.00 83.88 280 LEU A C 1
ATOM 2058 O O . LEU A 1 280 ? 6.952 -8.777 1.678 1.00 83.88 280 LEU A O 1
ATOM 2062 N N . CYS A 1 281 ? 8.473 -9.775 2.967 1.00 83.31 281 CYS A N 1
ATOM 2063 C CA . CYS A 1 281 ? 8.659 -8.633 3.868 1.00 83.31 281 CYS A CA 1
ATOM 2064 C C . CYS A 1 281 ? 10.032 -7.979 3.831 1.00 83.31 281 CYS A C 1
ATOM 2066 O O . CYS A 1 281 ? 10.203 -6.924 4.444 1.00 83.31 281 CYS A O 1
ATOM 2068 N N . GLY A 1 282 ? 10.987 -8.590 3.131 1.00 83.12 282 GLY A N 1
ATOM 2069 C CA . GLY A 1 282 ? 12.249 -7.938 2.807 1.00 83.12 282 GLY A CA 1
ATOM 2070 C C . GLY A 1 282 ? 12.064 -6.934 1.667 1.00 83.12 282 GLY A C 1
ATOM 2071 O O . GLY A 1 282 ? 11.104 -7.051 0.907 1.00 83.12 282 GLY A O 1
ATOM 2072 N N . PRO A 1 283 ? 12.961 -5.957 1.502 1.00 85.44 283 PRO A N 1
ATOM 2073 C CA . PRO A 1 283 ? 12.999 -5.152 0.288 1.00 85.44 283 PRO A CA 1
ATOM 2074 C C . PRO A 1 283 ? 13.424 -6.014 -0.914 1.00 85.44 283 PRO A C 1
ATOM 2076 O O . PRO A 1 283 ? 14.271 -6.896 -0.784 1.00 85.44 283 PRO A O 1
ATOM 2079 N N . THR A 1 284 ? 12.851 -5.758 -2.088 1.00 87.88 284 THR A N 1
ATOM 2080 C CA . THR A 1 284 ? 13.306 -6.315 -3.372 1.00 87.88 284 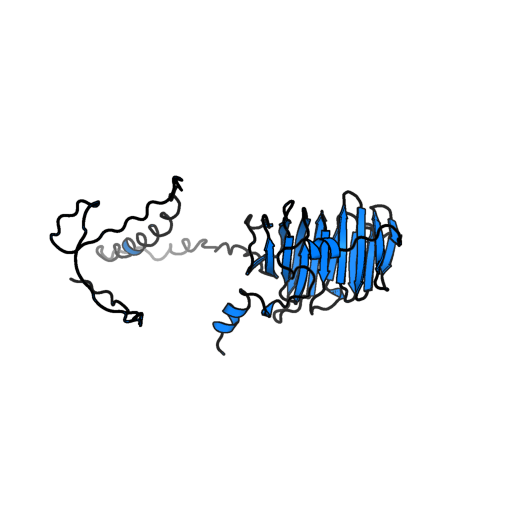THR A CA 1
ATOM 2081 C C . THR A 1 284 ? 13.529 -5.173 -4.353 1.00 87.88 284 THR A C 1
ATOM 2083 O O . THR A 1 284 ? 12.722 -4.248 -4.419 1.00 87.88 284 THR A O 1
ATOM 2086 N N . LEU A 1 285 ? 14.632 -5.233 -5.096 1.00 87.19 285 LEU A N 1
ATOM 2087 C CA . LEU A 1 285 ? 14.946 -4.253 -6.134 1.00 87.19 285 LEU A CA 1
ATOM 2088 C C . LEU A 1 285 ? 14.281 -4.660 -7.442 1.00 87.19 285 LEU A C 1
ATOM 2090 O O . LEU A 1 285 ? 14.330 -5.836 -7.809 1.00 87.19 285 LEU A O 1
ATOM 2094 N N . TYR A 1 286 ? 13.726 -3.702 -8.173 1.00 86.12 286 TYR A N 1
ATOM 2095 C CA . TYR A 1 286 ? 13.096 -3.958 -9.463 1.00 86.12 286 TYR A CA 1
ATOM 2096 C C . TYR A 1 286 ? 14.070 -4.613 -10.453 1.00 86.12 286 TYR A C 1
ATOM 2098 O O . TYR A 1 286 ? 13.734 -5.591 -11.112 1.00 86.12 286 TYR A O 1
ATOM 2106 N N . SER A 1 287 ? 15.326 -4.160 -10.470 1.00 85.56 287 SER A N 1
ATOM 2107 C CA . SER A 1 287 ? 16.394 -4.691 -11.332 1.00 85.56 287 SER A CA 1
ATOM 2108 C C . SER A 1 287 ? 16.775 -6.151 -11.061 1.00 85.56 287 SER A C 1
ATOM 2110 O O . SER A 1 287 ? 17.423 -6.773 -11.898 1.00 85.56 287 SER A O 1
ATOM 2112 N N . SER A 1 288 ? 16.399 -6.700 -9.901 1.00 84.94 288 SER A N 1
ATOM 2113 C CA . SER A 1 288 ? 16.667 -8.099 -9.545 1.00 84.94 288 SER A CA 1
ATOM 2114 C C . SER A 1 288 ? 15.615 -9.076 -10.076 1.00 84.94 288 SER A C 1
ATOM 2116 O O . SER A 1 288 ? 15.779 -10.285 -9.920 1.00 84.94 288 SER A O 1
ATOM 2118 N N . LEU A 1 289 ? 14.536 -8.575 -10.687 1.00 83.12 289 LEU A N 1
ATOM 2119 C CA . LEU A 1 289 ? 13.442 -9.414 -11.158 1.00 83.12 289 LEU A CA 1
ATOM 2120 C C . LEU A 1 289 ? 13.740 -10.061 -12.518 1.00 83.12 289 LEU A C 1
ATOM 2122 O O . LEU A 1 289 ? 14.360 -9.424 -13.372 1.00 83.12 289 LEU A O 1
ATOM 2126 N N . PRO A 1 290 ? 13.261 -11.302 -12.757 1.00 68.12 290 PRO A N 1
ATOM 2127 C CA . PRO A 1 290 ? 13.551 -12.053 -13.980 1.00 68.12 290 PRO A CA 1
ATOM 2128 C C . PRO A 1 290 ? 13.166 -11.320 -15.276 1.00 68.12 290 PRO A C 1
ATOM 2130 O O . PRO A 1 290 ? 13.839 -11.495 -16.282 1.00 68.12 290 PRO A O 1
ATOM 2133 N N . GLY A 1 291 ? 12.126 -10.476 -15.248 1.00 59.25 291 GLY A N 1
ATOM 2134 C CA . GLY A 1 291 ? 11.664 -9.697 -16.406 1.00 59.25 291 GLY A CA 1
ATOM 2135 C C . GLY A 1 291 ? 12.433 -8.392 -16.658 1.00 59.25 291 GLY A C 1
ATOM 2136 O O . GLY A 1 291 ? 12.476 -7.908 -17.788 1.00 59.25 291 GLY A O 1
ATOM 2137 N N . ALA A 1 292 ? 13.104 -7.838 -15.642 1.00 54.16 292 ALA A N 1
ATOM 2138 C CA . ALA A 1 292 ? 13.820 -6.566 -15.759 1.00 54.16 292 ALA A CA 1
ATOM 2139 C C . ALA A 1 292 ? 15.179 -6.706 -16.475 1.00 54.16 292 ALA A C 1
ATOM 2141 O O . ALA A 1 292 ? 15.676 -5.745 -17.069 1.00 54.16 292 ALA A O 1
ATOM 2142 N N . ALA A 1 293 ? 15.781 -7.901 -16.443 1.00 48.41 293 ALA A N 1
ATOM 2143 C CA . ALA A 1 293 ? 17.106 -8.162 -17.008 1.00 48.41 293 ALA A CA 1
ATOM 2144 C C . ALA A 1 293 ? 17.103 -8.384 -18.536 1.00 48.41 293 ALA A C 1
ATOM 2146 O O . ALA A 1 293 ? 18.081 -8.033 -19.201 1.00 48.41 293 ALA A O 1
ATOM 2147 N N . ASP A 1 294 ? 16.014 -8.898 -19.117 1.00 46.16 294 ASP A N 1
ATOM 2148 C CA . ASP A 1 294 ? 15.982 -9.265 -20.543 1.00 46.16 294 ASP A CA 1
ATOM 2149 C C . ASP A 1 294 ? 15.980 -8.049 -21.487 1.00 46.16 294 ASP A C 1
ATOM 2151 O O . ASP A 1 294 ? 16.479 -8.123 -22.611 1.00 46.16 294 ASP A O 1
ATOM 2155 N N . ILE A 1 295 ? 15.525 -6.881 -21.024 1.00 48.75 295 ILE A N 1
ATOM 2156 C CA . ILE A 1 295 ? 15.569 -5.644 -21.822 1.00 48.75 295 ILE A CA 1
ATOM 2157 C C . ILE A 1 295 ? 16.975 -5.020 -21.818 1.00 48.75 295 ILE A C 1
ATOM 2159 O O . ILE A 1 295 ? 17.399 -4.422 -22.808 1.00 48.75 295 ILE A O 1
ATOM 2163 N N . ALA A 1 296 ? 17.730 -5.192 -20.728 1.00 45.69 296 ALA A N 1
ATOM 2164 C CA . ALA A 1 296 ? 19.115 -4.729 -20.632 1.00 45.69 296 ALA A CA 1
ATOM 2165 C C . ALA A 1 296 ? 20.077 -5.621 -21.438 1.00 45.69 296 ALA A C 1
ATOM 2167 O O . ALA A 1 296 ? 21.040 -5.118 -22.011 1.00 45.69 296 ALA A O 1
ATOM 2168 N N . ALA A 1 297 ? 19.789 -6.922 -21.547 1.00 46.53 297 ALA A N 1
ATOM 2169 C CA . ALA A 1 297 ? 20.572 -7.853 -22.362 1.00 46.53 297 ALA A CA 1
ATOM 2170 C C . ALA A 1 297 ? 20.363 -7.661 -23.879 1.00 46.53 297 ALA A C 1
ATOM 2172 O O . ALA A 1 297 ? 21.272 -7.931 -24.664 1.00 46.53 297 ALA A O 1
ATOM 2173 N N . LEU A 1 298 ? 19.196 -7.159 -24.304 1.00 44.25 298 LEU A N 1
ATOM 2174 C CA . LEU A 1 298 ? 18.910 -6.838 -25.710 1.00 44.25 298 LEU A CA 1
ATOM 2175 C C . LEU A 1 298 ? 19.434 -5.459 -26.140 1.00 44.25 298 LEU A C 1
ATOM 2177 O O . LEU A 1 298 ? 19.701 -5.240 -27.321 1.00 44.25 298 LEU A O 1
ATOM 2181 N N . CYS A 1 299 ? 19.642 -4.546 -25.193 1.00 42.97 299 CYS A N 1
ATOM 2182 C CA . CYS A 1 299 ? 20.238 -3.234 -25.430 1.00 42.97 299 CYS A CA 1
ATOM 2183 C C . CYS A 1 299 ? 21.738 -3.238 -25.123 1.00 42.97 299 CYS A C 1
ATOM 2185 O O . CYS A 1 299 ? 22.220 -2.393 -24.375 1.00 42.97 299 CYS A O 1
ATOM 2187 N N . GLY A 1 300 ? 22.484 -4.170 -25.722 1.00 47.81 300 GLY A N 1
ATOM 2188 C CA . GLY A 1 300 ? 23.942 -4.111 -25.753 1.00 47.81 300 GLY A CA 1
ATOM 2189 C C . GLY A 1 300 ? 24.427 -2.817 -26.415 1.00 47.81 300 GLY A C 1
ATOM 2190 O O . GLY A 1 300 ? 24.627 -2.776 -27.631 1.00 47.81 300 GLY A O 1
ATOM 2191 N N . ARG A 1 301 ? 24.596 -1.763 -25.614 1.00 37.44 301 ARG A N 1
ATOM 2192 C CA . ARG A 1 301 ? 25.385 -0.572 -25.919 1.00 37.44 301 ARG A CA 1
ATOM 2193 C C . ARG A 1 301 ? 25.771 0.190 -24.663 1.00 37.44 301 ARG A C 1
ATOM 2195 O O . ARG A 1 301 ? 24.863 0.523 -23.875 1.00 37.44 301 ARG A O 1
#